Protein AF-0000000070469195 (afdb_homodimer)

Secondary structure (DSSP, 8-state):
-HHHHHHHHHHHHHHHHHHHHHHHHHHHHHHHHHHHHHHHHHHHHHHHHHHHHHHT-S-EEEEEEEETTEEEEEEE---SEEEEEEETTEEEEEEHHHHHHHHHHHHHHHHHHHHHHHHHHHHHHHHHHHHHHHTT--/-HHHHHHHHHHHHHHHHHHHHHHHHHHHHHHHHHHHHHHHHHHHHHHHHHHHHHHT-S-EEEEEEEETTEEEEEEE---SEEEEEEETTEEEEEEHHHHHHHHHHHHHHHHHHHHHHHHHHHHHHHHHHHHHHHTT--

Radius of gyration: 30.39 Å; Cα contacts (8 Å, |Δi|>4): 282; chains: 2; bounding box: 60×78×48 Å

Nearest PDB structures (foldseek):
  2zdi-assembly1_C-2  TM=8.263E-01  e=1.474E-07  Pyrococcus horikoshii
  1fxk-assembly1_C-2  TM=8.964E-01  e=1.998E-06  Methanothermobacter thermautotrophicus
  6nr8-assembly1_5  TM=6.450E-01  e=4.369E-06  Homo sapiens
  6nrb-assembly1_3  TM=7.247E-01  e=1.295E-04  Homo sapiens
  6nrb-assembly1_5  TM=6.557E-01  e=1.507E-05  Homo sapiens

pLDDT: mean 89.24, std 13.4, range [51.91, 98.69]

Solvent-accessible surface area (backbone atoms only — not comparable to full-atom values): 14472 Å² total; per-residue (Å²): 112,63,68,59,49,54,55,52,55,64,47,42,59,54,50,44,50,48,50,48,48,51,50,50,53,50,40,51,51,38,50,51,52,28,50,55,44,48,52,54,41,50,52,48,51,53,32,51,52,50,50,54,55,39,63,75,31,66,56,48,76,44,78,36,79,68,48,97,53,27,28,33,58,23,39,28,69,56,47,56,49,35,32,36,60,75,56,99,86,41,69,46,82,34,44,50,71,57,47,49,51,52,52,51,52,51,42,53,54,44,48,53,51,33,52,50,32,52,51,51,37,50,52,47,53,51,51,51,50,51,54,34,48,75,66,60,69,93,112,61,68,61,50,52,55,51,55,65,46,42,59,54,49,45,48,48,50,49,48,50,51,49,52,50,40,52,50,37,50,51,52,28,50,54,44,48,53,54,38,52,54,49,52,53,32,50,53,49,51,54,54,39,62,75,31,67,56,49,76,46,78,35,81,66,48,98,54,26,28,34,58,24,38,26,68,56,46,56,50,35,32,36,59,74,56,99,87,39,70,46,81,36,45,51,70,57,46,49,52,54,52,49,52,51,43,53,54,44,49,54,53,34,51,51,32,51,51,51,37,52,53,49,53,49,50,52,51,49,54,35,50,75,66,60,70,93

Structure (mmCIF, N/CA/C/O backbone):
data_AF-0000000070469195-model_v1
#
loop_
_entity.id
_entity.type
_entity.pdbx_description
1 polymer 'Uncharacterized protein'
#
loop_
_atom_site.group_PDB
_atom_site.id
_atom_site.type_symbol
_atom_site.label_atom_id
_atom_site.label_alt_id
_atom_site.label_comp_id
_atom_site.label_asym_id
_atom_site.label_entity_id
_atom_site.label_seq_id
_atom_site.pdbx_PDB_ins_code
_atom_site.Cartn_x
_atom_site.Cartn_y
_atom_site.Cartn_z
_atom_site.occupancy
_atom_site.B_iso_or_equiv
_atom_site.auth_seq_id
_atom_site.auth_comp_id
_atom_site.auth_asym_id
_atom_site.auth_atom_id
_atom_site.pdbx_PDB_model_num
ATOM 1 N N . MET A 1 1 ? 29.797 51.219 23.812 1 54.22 1 MET A N 1
ATOM 2 C CA . MET A 1 1 ? 30.203 49.906 24.297 1 54.22 1 MET A CA 1
ATOM 3 C C . MET A 1 1 ? 29.047 49.188 24.984 1 54.22 1 MET A C 1
ATOM 5 O O . MET A 1 1 ? 28.844 48 24.812 1 54.22 1 MET A O 1
ATOM 9 N N . LEU A 1 2 ? 28.297 49.938 25.625 1 59.75 2 LEU A N 1
ATO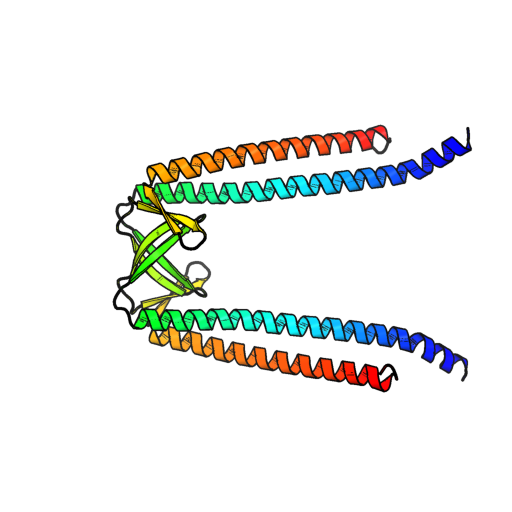M 10 C CA . LEU A 1 2 ? 27.156 49.406 26.359 1 59.75 2 LEU A CA 1
ATOM 11 C C . LEU A 1 2 ? 26.031 49 25.406 1 59.75 2 LEU A C 1
ATOM 13 O O . LEU A 1 2 ? 25.375 47.969 25.609 1 59.75 2 LEU A O 1
ATOM 17 N N . GLN A 1 3 ? 25.703 49.906 24.438 1 57.53 3 GLN A N 1
ATOM 18 C CA . GLN A 1 3 ? 24.641 49.531 23.516 1 57.53 3 GLN A CA 1
ATOM 19 C C . GLN A 1 3 ? 25 48.281 22.719 1 57.53 3 GLN A C 1
ATOM 21 O O . GLN A 1 3 ? 24.125 47.469 22.422 1 57.53 3 GLN A O 1
ATOM 26 N N . GLN A 1 4 ? 26.266 48.125 22.406 1 57.75 4 GLN A N 1
ATOM 27 C CA . GLN A 1 4 ? 26.688 46.906 21.719 1 57.75 4 GLN A CA 1
ATOM 28 C C . GLN A 1 4 ? 26.516 45.688 22.625 1 57.75 4 GLN A C 1
ATOM 30 O O . GLN A 1 4 ? 26.125 44.625 22.172 1 57.75 4 GLN A O 1
ATOM 35 N N . GLN A 1 5 ? 26.781 45.875 23.875 1 59 5 GLN A N 1
ATOM 36 C CA . GLN A 1 5 ? 26.609 44.781 24.828 1 59 5 GLN A CA 1
ATOM 37 C C . GLN A 1 5 ? 25.141 44.406 24.984 1 59 5 GLN A C 1
ATOM 39 O O . GLN A 1 5 ? 24.797 43.25 25.141 1 59 5 GLN A O 1
ATOM 44 N N . GLN A 1 6 ? 24.344 45.406 25.109 1 54.47 6 GLN A N 1
ATOM 45 C CA . GLN A 1 6 ? 22.922 45.094 25.297 1 54.47 6 GLN A CA 1
ATOM 46 C C . GLN A 1 6 ? 22.328 44.438 24.062 1 54.47 6 GLN A C 1
ATOM 48 O O . GLN A 1 6 ? 21.5 43.531 24.172 1 54.47 6 GLN A O 1
ATOM 53 N N . SER A 1 7 ? 22.625 44.906 22.859 1 56.44 7 SER A N 1
ATOM 54 C CA . SER A 1 7 ? 22.125 44.281 21.641 1 56.44 7 SER A CA 1
ATOM 55 C C . SER A 1 7 ? 22.656 42.844 21.5 1 56.44 7 SER A C 1
ATOM 57 O O . SER A 1 7 ? 21.953 41.969 21.031 1 56.44 7 SER A O 1
ATOM 59 N N . GLN A 1 8 ? 23.844 42.594 21.922 1 56.88 8 GLN A N 1
ATOM 60 C CA . GLN A 1 8 ? 24.438 41.25 21.906 1 56.88 8 GLN A CA 1
ATOM 61 C C . GLN A 1 8 ? 23.688 40.312 22.844 1 56.88 8 GLN A C 1
ATOM 63 O O . GLN A 1 8 ? 23.516 39.125 22.547 1 56.88 8 GLN A O 1
ATOM 68 N N . LEU A 1 9 ? 23.266 40.781 23.938 1 55.16 9 LEU A N 1
ATOM 69 C CA . LEU A 1 9 ? 22.578 39.938 24.922 1 55.16 9 LEU A CA 1
ATOM 70 C C . LEU A 1 9 ? 21.219 39.531 24.422 1 55.16 9 LEU A C 1
ATOM 72 O O . LEU A 1 9 ? 20.797 38.375 24.641 1 55.16 9 LEU A O 1
ATOM 76 N N . GLN A 1 10 ? 20.391 40.375 24.031 1 56.03 10 GLN A N 1
ATOM 77 C CA . GLN A 1 10 ? 19.031 40.031 23.609 1 56.03 10 GLN A CA 1
ATOM 78 C C . GLN A 1 10 ? 19.047 39.188 22.344 1 56.03 10 GLN A C 1
ATOM 80 O O . GLN A 1 10 ? 18.156 38.344 22.141 1 56.03 10 GLN A O 1
ATOM 85 N N . THR A 1 11 ? 19.953 39.344 21.516 1 60 11 THR A N 1
ATOM 86 C CA . THR A 1 11 ? 20.016 38.688 20.234 1 60 11 THR A CA 1
ATOM 87 C C . THR A 1 11 ? 20.547 37.25 20.391 1 60 11 THR A C 1
ATOM 89 O O . THR A 1 11 ? 20.188 36.375 19.609 1 60 11 THR A O 1
ATOM 92 N N . LYS A 1 12 ? 21.188 37.125 21.5 1 67.19 12 LYS A N 1
ATOM 93 C CA . LYS A 1 12 ? 21.859 35.844 21.703 1 67.19 12 LYS A CA 1
ATOM 94 C C . LYS A 1 12 ? 20.844 34.719 22 1 67.19 12 LYS A C 1
ATOM 96 O O . LYS A 1 12 ? 20.891 33.656 21.375 1 67.19 12 LYS A O 1
ATOM 101 N N . PRO A 1 13 ? 19.953 35.094 22.938 1 60.66 13 PRO A N 1
ATOM 102 C CA . PRO A 1 13 ? 19 34 23.203 1 60.66 13 PRO A CA 1
ATOM 103 C C . PRO A 1 13 ? 18.125 33.688 21.984 1 60.66 13 PRO A C 1
ATOM 105 O O . PRO A 1 13 ? 17.875 32.5 21.703 1 60.66 13 PRO A O 1
ATOM 108 N N . PHE A 1 14 ? 17.766 34.656 21.312 1 64.19 14 PHE A N 1
ATOM 109 C CA . PHE A 1 14 ? 16.922 34.438 20.141 1 64.19 14 PHE A CA 1
ATOM 110 C C . PHE A 1 14 ? 17.703 33.719 19.047 1 64.19 14 PHE A C 1
ATOM 112 O O . PHE A 1 14 ? 17.188 32.781 18.422 1 64.19 14 PHE A O 1
ATOM 119 N N . TYR A 1 15 ? 18.906 34.156 18.844 1 65.38 15 TYR A N 1
ATOM 120 C CA . TYR A 1 15 ? 19.766 33.5 17.859 1 65.38 15 TYR A CA 1
ATOM 121 C C . TYR A 1 15 ? 20.047 32.062 18.25 1 65.38 15 TYR A C 1
ATOM 123 O O . TYR A 1 15 ? 20.047 31.172 17.391 1 65.38 15 TYR A O 1
ATOM 131 N N . HIS A 1 16 ? 20.078 31.953 19.469 1 70.81 16 HIS A N 1
ATOM 132 C CA . HIS A 1 16 ? 20.328 30.609 19.969 1 70.81 16 HIS A CA 1
ATOM 133 C C . HIS A 1 16 ? 19.109 29.719 19.75 1 70.81 16 HIS A C 1
ATOM 135 O O . HIS A 1 16 ? 19.234 28.562 19.344 1 70.81 16 HIS A O 1
ATOM 141 N N . GLN A 1 17 ? 18.094 30.391 20.062 1 71.62 17 GLN A N 1
ATOM 142 C CA . GLN A 1 17 ? 16.859 29.625 19.859 1 71.62 17 GLN A CA 1
ATOM 143 C C . GLN A 1 17 ? 16.672 29.297 18.375 1 71.62 17 GLN A C 1
ATOM 145 O O . GLN A 1 17 ? 16.25 28.188 18.031 1 71.62 17 GLN A O 1
ATOM 150 N N . LEU A 1 18 ? 17.031 30.203 17.609 1 70.56 18 LEU A N 1
ATOM 151 C CA . LEU A 1 18 ? 16.891 30 16.172 1 70.56 18 LEU A CA 1
ATOM 152 C C . LEU A 1 18 ? 17.844 28.922 15.672 1 70.56 18 LEU A C 1
ATOM 154 O O . LEU A 1 18 ? 17.469 28.078 14.859 1 70.56 18 LEU A O 1
ATOM 158 N N . ILE A 1 19 ? 19.047 29 16.172 1 73.75 19 ILE A N 1
ATOM 159 C CA . ILE A 1 19 ? 20.062 28.031 15.766 1 73.75 19 ILE A CA 1
ATOM 160 C C . ILE A 1 19 ? 19.672 26.641 16.234 1 73.75 19 ILE A C 1
ATOM 162 O O . ILE A 1 19 ? 19.75 25.672 15.477 1 73.75 19 ILE A O 1
ATOM 166 N N . SER A 1 20 ? 19.078 26.734 17.438 1 76.12 20 SER A N 1
ATOM 167 C CA . SER A 1 20 ? 18.641 25.453 18 1 76.12 20 SER A CA 1
ATOM 168 C C . SER A 1 20 ? 17.484 24.859 17.219 1 76.12 20 SER A C 1
ATOM 170 O O . SER A 1 20 ? 17.484 23.688 16.875 1 76.12 20 SER A O 1
ATOM 1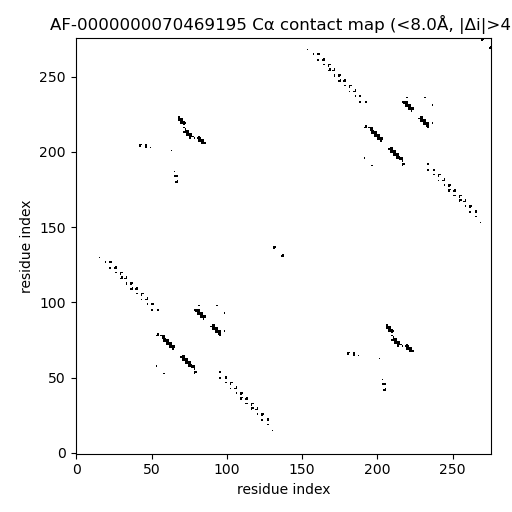72 N N . ASP A 1 21 ? 16.703 25.797 16.812 1 84.44 21 ASP A N 1
ATOM 173 C CA . ASP A 1 21 ? 15.539 25.359 16.062 1 84.44 21 ASP A CA 1
ATOM 174 C C . ASP A 1 21 ? 15.93 24.828 14.688 1 84.44 21 ASP A C 1
ATOM 176 O O . ASP A 1 21 ? 15.406 23.828 14.227 1 84.44 21 ASP A O 1
ATOM 180 N N . THR A 1 22 ? 16.906 25.531 14.133 1 85.69 22 THR A N 1
ATOM 181 C CA . THR A 1 22 ? 17.359 25.141 12.797 1 85.69 22 THR A CA 1
ATOM 182 C C . THR A 1 22 ? 18.078 23.797 12.836 1 85.69 22 THR A C 1
ATOM 184 O O . THR A 1 22 ? 17.812 22.922 12.016 1 85.69 22 THR A O 1
ATOM 187 N N . PHE A 1 23 ? 18.891 23.609 13.867 1 87.62 23 PHE A N 1
ATOM 188 C CA . PHE A 1 23 ? 19.656 22.375 13.977 1 87.62 23 PHE A CA 1
ATOM 189 C C . PHE A 1 23 ? 18.734 21.203 14.328 1 87.62 23 PHE A C 1
ATOM 191 O O . PHE A 1 23 ? 18.906 20.094 13.828 1 87.62 23 PHE A O 1
ATOM 198 N N . GLU A 1 24 ? 17.828 21.594 15.094 1 90.44 24 GLU A N 1
ATOM 199 C CA . GLU A 1 24 ? 16.891 20.547 15.484 1 90.44 24 GLU A CA 1
ATOM 200 C C . GLU A 1 24 ? 16.047 20.094 14.289 1 90.44 24 GLU A C 1
ATOM 202 O O . GLU A 1 24 ? 15.805 18.891 14.125 1 90.44 24 GLU A O 1
ATOM 207 N N . LYS A 1 25 ? 15.617 21.062 13.523 1 94.56 25 LYS A N 1
ATOM 208 C CA . LYS A 1 25 ? 14.859 20.734 12.32 1 94.56 25 LYS A CA 1
ATOM 209 C C . LYS A 1 25 ? 15.703 19.922 11.336 1 94.56 25 LYS A C 1
ATOM 211 O O . LYS A 1 25 ? 15.227 18.938 10.758 1 94.56 25 LYS A O 1
ATOM 216 N N . ARG A 1 26 ? 16.969 20.297 11.234 1 94.88 26 ARG A N 1
ATOM 217 C CA . ARG A 1 26 ? 17.859 19.578 10.32 1 94.88 26 ARG A CA 1
ATOM 218 C C . ARG A 1 26 ? 18.141 18.172 10.82 1 94.88 26 ARG A C 1
ATOM 220 O O . ARG A 1 26 ? 18.188 17.219 10.023 1 94.88 26 ARG A O 1
ATOM 227 N N . LEU A 1 27 ? 18.328 18.031 12.078 1 95.88 27 LEU A N 1
ATOM 228 C CA . LEU A 1 27 ? 18.562 16.719 12.664 1 95.88 27 LEU A CA 1
ATOM 229 C C . LEU A 1 27 ? 17.375 15.797 12.445 1 95.88 27 LEU A C 1
ATOM 231 O O . LEU A 1 27 ? 17.531 14.633 12.062 1 95.88 27 LEU A O 1
ATOM 235 N N . LYS A 1 28 ? 16.203 16.375 12.648 1 97 28 LYS A N 1
ATOM 236 C CA . LYS A 1 28 ? 14.984 15.609 12.445 1 97 28 LYS A CA 1
ATOM 237 C C . LYS A 1 28 ? 14.875 15.117 11.008 1 97 28 LYS A C 1
ATOM 239 O O . LYS A 1 28 ? 14.539 13.953 10.766 1 97 28 LYS A O 1
ATOM 244 N N . GLN A 1 29 ? 15.242 15.938 10.086 1 97.56 29 GLN A N 1
ATOM 245 C CA . GLN A 1 29 ? 15.172 15.594 8.672 1 97.56 29 GLN A CA 1
ATOM 246 C C . GLN A 1 29 ? 16.156 14.477 8.328 1 97.56 29 GLN A C 1
ATOM 248 O O . GLN A 1 29 ? 15.805 13.547 7.598 1 97.56 29 GLN A O 1
ATOM 253 N N . VAL A 1 30 ? 17.281 14.602 8.859 1 97.75 30 VAL A N 1
ATOM 254 C CA . VAL A 1 30 ? 18.312 13.617 8.578 1 97.75 30 VAL A CA 1
ATOM 255 C C . VAL A 1 30 ? 17.906 12.258 9.148 1 97.75 30 VAL A C 1
ATOM 257 O O . VAL A 1 30 ? 18.109 11.227 8.516 1 97.75 30 VAL A O 1
ATOM 260 N N . ILE A 1 31 ? 17.328 12.297 10.281 1 97.81 31 ILE A N 1
ATOM 261 C CA . ILE A 1 31 ? 16.891 11.062 10.93 1 97.81 31 ILE A CA 1
ATOM 262 C C . ILE A 1 31 ? 15.742 10.438 10.125 1 97.81 31 ILE A C 1
ATOM 264 O O . ILE A 1 31 ? 15.719 9.227 9.914 1 97.81 31 ILE A O 1
ATOM 268 N N . GLU A 1 32 ? 14.852 11.273 9.672 1 98.19 32 GLU A N 1
ATOM 269 C CA . GLU A 1 32 ? 13.75 10.789 8.844 1 98.19 32 GLU A CA 1
ATOM 270 C C . GLU A 1 32 ? 14.266 10.172 7.547 1 98.19 32 GLU A C 1
ATOM 272 O O . GLU A 1 32 ? 13.766 9.133 7.105 1 98.19 32 GLU A O 1
ATOM 277 N N . ASP A 1 33 ? 15.258 10.797 6.996 1 98.12 33 ASP A N 1
ATOM 278 C CA . ASP A 1 33 ? 15.859 10.266 5.781 1 98.12 33 ASP A CA 1
ATOM 279 C C . ASP A 1 33 ? 16.484 8.898 6.035 1 98.12 33 ASP A C 1
ATOM 281 O O . ASP A 1 33 ? 16.297 7.969 5.246 1 98.12 33 ASP A O 1
ATOM 285 N N . ARG A 1 34 ? 17.203 8.844 7.094 1 98.31 34 ARG A N 1
ATOM 286 C CA . ARG A 1 34 ? 17.859 7.59 7.473 1 98.31 34 ARG A CA 1
ATOM 287 C C . ARG A 1 34 ? 16.828 6.48 7.684 1 98.31 34 ARG A C 1
ATOM 289 O O . ARG A 1 34 ? 17.016 5.359 7.207 1 98.31 34 ARG A O 1
ATOM 296 N N . ASP A 1 35 ? 15.797 6.805 8.391 1 98.19 35 ASP A N 1
ATOM 297 C CA . ASP A 1 35 ? 14.766 5.82 8.688 1 98.19 35 ASP A CA 1
ATOM 298 C C . ASP A 1 35 ? 14.078 5.344 7.406 1 98.19 35 ASP A C 1
ATOM 300 O O . ASP A 1 35 ? 13.766 4.16 7.27 1 98.19 35 ASP A O 1
ATOM 304 N N . ALA A 1 36 ? 13.844 6.246 6.484 1 98.5 36 ALA A N 1
ATOM 305 C CA . ALA A 1 36 ? 13.258 5.875 5.203 1 98.5 36 ALA A CA 1
ATOM 306 C C . ALA A 1 36 ? 14.156 4.906 4.441 1 98.5 36 ALA A C 1
ATOM 308 O O . ALA A 1 36 ? 13.672 3.939 3.846 1 98.5 36 ALA A O 1
ATOM 309 N N . LEU A 1 37 ? 15.383 5.156 4.473 1 98.56 37 LEU A N 1
ATOM 310 C CA . LEU A 1 37 ? 16.359 4.266 3.844 1 98.56 37 LEU A CA 1
ATOM 311 C C . LEU A 1 37 ? 16.375 2.91 4.543 1 98.56 37 LEU A C 1
ATOM 313 O O . LEU A 1 37 ? 16.469 1.871 3.885 1 98.56 37 LEU A O 1
ATOM 317 N N . SER A 1 38 ? 16.328 2.975 5.785 1 98.5 38 SER A N 1
ATOM 318 C CA . SER A 1 38 ? 16.328 1.749 6.578 1 98.5 38 SER A CA 1
ATOM 319 C C . SER A 1 38 ? 15.117 0.883 6.27 1 98.5 38 SER A C 1
ATOM 321 O O . SER A 1 38 ? 15.219 -0.345 6.234 1 98.5 38 SER A O 1
ATOM 323 N N . GLU A 1 39 ? 14.047 1.523 6.102 1 98.38 39 GLU A N 1
ATOM 324 C CA . GLU A 1 39 ? 12.836 0.788 5.742 1 98.38 39 GLU A CA 1
ATOM 325 C C . GLU A 1 39 ? 13 0.069 4.41 1 98.38 39 GLU A C 1
ATOM 327 O O . GLU A 1 39 ? 12.594 -1.086 4.266 1 98.38 39 GLU A O 1
ATOM 332 N N . LYS A 1 40 ? 13.586 0.767 3.457 1 98.19 40 LYS A N 1
ATOM 333 C CA . LYS A 1 40 ? 13.859 0.151 2.162 1 98.19 40 LYS A CA 1
ATOM 334 C C . LYS A 1 40 ? 14.812 -1.033 2.303 1 98.19 40 LYS A C 1
ATOM 336 O O . LYS A 1 40 ? 14.617 -2.07 1.665 1 98.19 40 LYS A O 1
ATOM 341 N N . TYR A 1 41 ? 15.727 -0.917 3.117 1 98.5 41 TYR A N 1
ATOM 342 C CA . TYR A 1 41 ? 16.703 -1.975 3.369 1 98.5 41 TYR A CA 1
ATOM 343 C C . TYR A 1 41 ? 16.031 -3.211 3.947 1 98.5 41 TYR A C 1
ATOM 345 O O . TYR A 1 41 ? 16.312 -4.336 3.529 1 98.5 41 TYR A O 1
ATOM 353 N N . ILE A 1 42 ? 15.164 -2.973 4.855 1 98.44 42 ILE A N 1
ATOM 354 C CA . ILE A 1 42 ? 14.461 -4.066 5.512 1 98.44 42 ILE A CA 1
ATOM 355 C C . ILE A 1 42 ? 13.625 -4.836 4.484 1 98.44 42 ILE A C 1
ATOM 357 O O . ILE A 1 42 ? 13.602 -6.07 4.5 1 98.44 42 ILE A O 1
ATOM 361 N N . LYS A 1 43 ? 13.031 -4.137 3.586 1 98.25 43 LYS A N 1
ATOM 362 C CA . LYS A 1 43 ? 12.227 -4.781 2.551 1 98.25 43 LYS A CA 1
ATOM 363 C C . LYS A 1 43 ? 13.102 -5.641 1.635 1 98.25 43 LYS A C 1
ATOM 365 O O . LYS A 1 43 ? 12.695 -6.734 1.234 1 98.25 43 LYS A O 1
ATOM 370 N N . LEU A 1 44 ? 14.195 -5.152 1.355 1 98.19 44 LEU A N 1
ATOM 371 C CA . LEU A 1 44 ? 15.125 -5.914 0.521 1 98.19 44 LEU A CA 1
ATOM 372 C C . LEU A 1 44 ? 15.641 -7.141 1.263 1 98.19 44 LEU A C 1
ATOM 374 O O . LEU A 1 44 ? 15.852 -8.195 0.659 1 98.19 44 LEU A O 1
ATOM 378 N N . GLN A 1 45 ? 15.891 -6.961 2.439 1 98.12 45 GLN A N 1
ATOM 379 C CA . GLN A 1 45 ? 16.328 -8.086 3.258 1 98.12 45 GLN A CA 1
ATOM 380 C C . GLN A 1 45 ? 15.273 -9.195 3.279 1 98.12 45 GLN A C 1
ATOM 382 O O . GLN A 1 45 ? 15.602 -10.375 3.143 1 98.12 45 GLN A O 1
ATOM 387 N N . GLU A 1 46 ? 14.039 -8.773 3.508 1 97.81 46 GLU A N 1
ATOM 388 C CA . GLU A 1 46 ? 12.93 -9.727 3.449 1 97.81 46 GLU A CA 1
ATOM 389 C C . GLU A 1 46 ? 12.883 -10.438 2.1 1 97.81 46 GLU A C 1
ATOM 391 O O . GLU A 1 46 ? 12.68 -11.656 2.039 1 97.81 46 GLU A O 1
ATOM 396 N N . LEU A 1 47 ? 13.039 -9.703 1.063 1 97.81 47 LEU A N 1
ATOM 397 C CA . LEU A 1 47 ? 13.039 -10.273 -0.279 1 97.81 47 LEU A CA 1
ATOM 398 C C . LEU A 1 47 ? 14.18 -11.281 -0.441 1 97.81 47 LEU A C 1
ATOM 400 O O . LEU A 1 47 ? 13.992 -12.344 -1.036 1 97.81 47 LEU A O 1
ATOM 404 N N . SER A 1 48 ? 15.312 -10.906 0.018 1 97.38 48 SER A N 1
ATOM 405 C CA . SER A 1 48 ? 16.453 -11.797 -0.063 1 97.38 48 SER A CA 1
ATOM 406 C C . SER A 1 48 ? 16.156 -13.148 0.582 1 97.38 48 SER A C 1
ATOM 408 O O . SER A 1 48 ? 16.516 -14.195 0.035 1 97.38 48 SER A O 1
ATOM 410 N N . LEU A 1 49 ? 15.547 -13.094 1.684 1 96.69 49 LEU A N 1
ATOM 411 C CA . LEU A 1 49 ? 15.164 -14.328 2.371 1 96.69 49 LEU A CA 1
ATOM 412 C C . LEU A 1 49 ? 14.148 -15.109 1.551 1 96.69 49 LEU A C 1
ATOM 414 O O . LEU A 1 49 ? 14.227 -16.344 1.469 1 96.69 49 LEU A O 1
ATOM 418 N N . GLN A 1 50 ? 13.164 -14.414 0.963 1 95.5 50 GLN A N 1
ATOM 419 C CA . GLN A 1 50 ? 12.156 -15.055 0.13 1 95.5 50 GLN A CA 1
ATOM 420 C C . GLN A 1 50 ? 12.789 -15.727 -1.084 1 95.5 50 GLN A C 1
ATOM 422 O O . GLN A 1 50 ? 12.43 -16.859 -1.44 1 95.5 50 GLN A O 1
ATOM 427 N N . LEU A 1 51 ? 13.719 -15.094 -1.681 1 96.38 51 LEU A N 1
ATOM 428 C CA . LEU A 1 51 ? 14.406 -15.641 -2.85 1 96.38 51 LEU A CA 1
ATOM 429 C C . LEU A 1 51 ? 15.164 -16.906 -2.488 1 96.38 51 LEU A C 1
ATOM 431 O O . LEU A 1 51 ? 15.156 -17.875 -3.25 1 96.38 51 LEU A O 1
ATOM 435 N N . LYS A 1 52 ? 15.758 -16.891 -1.383 1 95.38 52 LYS A N 1
ATOM 436 C CA . LYS A 1 52 ? 16.469 -18.078 -0.911 1 95.38 52 LYS A CA 1
ATOM 437 C C . LYS A 1 52 ? 15.5 -19.25 -0.712 1 95.38 52 LYS A C 1
ATOM 439 O O . LYS A 1 52 ? 15.797 -20.375 -1.086 1 95.38 52 LYS A O 1
ATOM 444 N N . SER A 1 53 ? 14.367 -18.938 -0.122 1 95.25 53 SER A N 1
ATOM 445 C CA . SER A 1 53 ? 13.344 -19.953 0.097 1 95.25 53 SER A CA 1
ATOM 446 C C . SER A 1 53 ? 12.836 -20.516 -1.225 1 95.25 53 SER A C 1
ATOM 448 O O . SER A 1 53 ? 12.633 -21.734 -1.352 1 95.25 53 SER A O 1
ATOM 450 N N . ILE A 1 54 ? 12.68 -19.672 -2.178 1 94.5 54 ILE A N 1
ATOM 451 C CA . ILE A 1 54 ? 12.164 -20.062 -3.484 1 94.5 54 ILE A CA 1
ATOM 452 C C . ILE A 1 54 ? 13.195 -20.922 -4.211 1 94.5 54 ILE A C 1
ATOM 454 O O . ILE A 1 54 ? 12.844 -21.922 -4.855 1 94.5 54 ILE A O 1
ATOM 458 N N . GLU A 1 55 ? 14.414 -20.531 -4.094 1 92.38 55 GLU A N 1
ATOM 459 C CA . GLU A 1 55 ? 15.5 -21.266 -4.746 1 92.38 55 GLU A CA 1
ATOM 460 C C . GLU A 1 55 ? 15.547 -22.719 -4.289 1 92.38 55 GLU A C 1
ATOM 462 O O . GLU A 1 55 ? 15.898 -23.609 -5.066 1 92.38 55 GLU A O 1
ATOM 467 N N . ASN A 1 56 ? 15.148 -22.922 -3.102 1 92.38 56 ASN A N 1
ATOM 468 C CA . ASN A 1 56 ? 15.242 -24.25 -2.508 1 92.38 56 ASN A CA 1
ATOM 469 C C . ASN A 1 56 ? 14.016 -25.109 -2.838 1 92.38 56 ASN A C 1
ATOM 471 O O . ASN A 1 56 ? 13.953 -26.281 -2.479 1 92.38 56 ASN A O 1
ATOM 475 N N . LYS A 1 57 ? 13.07 -24.469 -3.467 1 93.12 57 LYS A N 1
ATOM 476 C CA . LYS A 1 57 ? 11.844 -25.188 -3.822 1 93.12 57 LYS A CA 1
ATOM 477 C C . LYS A 1 57 ? 11.734 -25.359 -5.332 1 93.12 57 LYS A C 1
ATOM 479 O O . LYS A 1 57 ? 12.102 -24.469 -6.102 1 93.12 57 LYS A O 1
ATOM 484 N N . LYS A 1 58 ? 11.328 -26.547 -5.73 1 91.31 58 LYS A N 1
ATOM 485 C CA . LYS A 1 58 ? 11.055 -26.766 -7.148 1 91.31 58 LYS A CA 1
ATOM 486 C C . LYS A 1 58 ? 9.719 -26.141 -7.551 1 91.31 58 LYS A C 1
ATOM 488 O O . LYS A 1 58 ? 9.57 -25.641 -8.672 1 91.31 58 LYS A O 1
ATOM 493 N N . GLU A 1 59 ? 8.805 -26.172 -6.617 1 94.25 59 GLU A N 1
ATOM 494 C CA . GLU A 1 59 ? 7.465 -25.625 -6.781 1 94.25 59 GLU A CA 1
ATOM 495 C C . GLU A 1 59 ? 6.859 -25.234 -5.434 1 94.25 59 GLU A C 1
ATOM 497 O O . GLU A 1 59 ? 7.348 -25.656 -4.387 1 94.25 59 GLU A O 1
ATOM 502 N N . PHE A 1 60 ? 5.922 -24.312 -5.516 1 94.94 60 PHE A N 1
ATOM 503 C CA . PHE A 1 60 ? 5.207 -24 -4.281 1 94.94 60 PHE A CA 1
ATOM 504 C C . PHE A 1 60 ? 3.84 -23.406 -4.586 1 94.94 60 PHE A C 1
ATOM 506 O O . PHE A 1 60 ? 3.631 -22.828 -5.656 1 94.94 60 PHE A O 1
ATOM 513 N N . HIS A 1 61 ? 2.939 -23.625 -3.65 1 94.75 61 HIS A N 1
ATOM 514 C CA . HIS A 1 61 ? 1.626 -23 -3.705 1 94.75 61 HIS A CA 1
ATOM 515 C C . HIS A 1 61 ? 1.617 -21.672 -2.949 1 94.75 61 HIS A C 1
ATOM 517 O O . HIS A 1 61 ? 2.334 -21.516 -1.958 1 94.75 61 HIS A O 1
ATOM 523 N N . THR A 1 62 ? 0.84 -20.766 -3.471 1 94.25 62 THR A N 1
ATOM 524 C CA . THR A 1 62 ? 0.742 -19.469 -2.814 1 94.25 62 THR A CA 1
ATOM 525 C C . THR A 1 62 ? -0.624 -18.844 -3.066 1 94.25 62 THR A C 1
ATOM 527 O O . THR A 1 62 ? -1.304 -19.188 -4.035 1 94.25 62 THR A O 1
ATOM 530 N N . LEU A 1 63 ? -0.992 -17.938 -2.158 1 92.94 63 LEU A N 1
ATOM 531 C CA . LEU A 1 63 ? -2.215 -17.156 -2.361 1 92.94 63 LEU A CA 1
ATOM 532 C C . LEU A 1 63 ? -1.942 -15.922 -3.207 1 92.94 63 LEU A C 1
ATOM 534 O O . LEU A 1 63 ? -1.008 -15.172 -2.926 1 92.94 63 LEU A O 1
ATOM 538 N N . VAL A 1 64 ? -2.693 -15.852 -4.25 1 94.62 64 VAL A N 1
ATOM 539 C CA . VAL A 1 64 ? -2.607 -14.727 -5.18 1 94.62 64 VAL A CA 1
ATOM 540 C C . VAL A 1 64 ? -3.693 -13.703 -4.855 1 94.62 64 VAL A C 1
ATOM 542 O O . VAL A 1 64 ? -4.883 -14.023 -4.871 1 94.62 64 VAL A O 1
ATOM 545 N N . ASP A 1 65 ? -3.225 -12.484 -4.625 1 94 65 ASP A N 1
ATOM 546 C CA . ASP A 1 65 ? -4.148 -11.414 -4.258 1 94 65 ASP A CA 1
ATOM 547 C C . ASP A 1 65 ? -4.957 -10.953 -5.465 1 94 65 ASP A C 1
ATOM 549 O O . ASP A 1 65 ? -4.391 -10.562 -6.492 1 94 65 ASP A O 1
ATOM 553 N N . VAL A 1 66 ? -6.262 -11.016 -5.305 1 93.44 66 VAL A N 1
ATOM 554 C CA . VAL A 1 66 ? -7.109 -10.57 -6.402 1 93.44 66 VAL A CA 1
ATOM 555 C C . VAL A 1 66 ? -7.723 -9.211 -6.059 1 93.44 66 VAL A C 1
ATOM 557 O O . VAL A 1 66 ? -8.258 -8.523 -6.93 1 93.44 66 VAL A O 1
ATOM 560 N N . GLY A 1 67 ? -7.609 -8.867 -4.805 1 93.38 67 GLY A N 1
ATOM 561 C CA . GLY A 1 67 ? -8.086 -7.566 -4.359 1 93.38 67 GLY A CA 1
ATOM 562 C C . GLY A 1 67 ? -9.039 -7.648 -3.182 1 93.38 67 GLY A C 1
ATOM 563 O O . GLY A 1 67 ? -9.742 -8.648 -3.018 1 93.38 67 GLY A O 1
ATOM 564 N N . THR A 1 68 ? -8.969 -6.547 -2.303 1 94.25 68 THR A N 1
ATOM 565 C CA . THR A 1 68 ? -9.914 -6.344 -1.208 1 94.25 68 THR A CA 1
ATOM 566 C C . THR A 1 68 ? -10 -7.59 -0.334 1 94.25 68 THR A C 1
ATOM 568 O O . THR A 1 68 ? -11.094 -8.078 -0.043 1 94.25 68 THR A O 1
ATOM 571 N N . ASN A 1 69 ? -8.867 -8.258 -0.051 1 93.75 69 ASN A N 1
ATOM 572 C CA . ASN A 1 69 ? -8.68 -9.359 0.892 1 93.75 69 ASN A CA 1
ATOM 573 C C . ASN A 1 69 ? -9.156 -10.688 0.309 1 93.75 69 ASN A C 1
ATOM 575 O O . ASN A 1 69 ? -9.32 -11.664 1.038 1 93.75 69 ASN A O 1
ATOM 579 N N . PHE A 1 70 ? -9.352 -10.688 -0.988 1 96.25 70 PHE A N 1
ATOM 580 C CA . PHE A 1 70 ? -9.656 -11.945 -1.65 1 96.25 70 PHE A CA 1
ATOM 581 C C . PHE A 1 70 ? -8.414 -12.516 -2.33 1 96.25 70 PHE A C 1
ATOM 583 O O . PHE A 1 70 ? -7.613 -11.773 -2.893 1 96.25 70 PHE A O 1
ATOM 590 N N . TYR A 1 71 ? -8.367 -13.891 -2.34 1 96.5 71 TYR A N 1
ATOM 591 C CA . TYR A 1 71 ? -7.203 -14.594 -2.875 1 96.5 71 TYR A CA 1
ATOM 592 C C . TYR A 1 71 ? -7.629 -15.836 -3.65 1 96.5 71 TYR A C 1
ATOM 594 O O . TYR A 1 71 ? -8.695 -16.406 -3.393 1 96.5 71 TYR A O 1
ATOM 602 N N . VAL A 1 72 ? -6.828 -16.188 -4.645 1 96.19 72 VAL A N 1
ATOM 603 C CA . VAL A 1 72 ? -6.965 -17.484 -5.309 1 96.19 72 VAL A CA 1
ATOM 604 C C . VAL A 1 72 ? -5.68 -18.297 -5.125 1 96.19 72 VAL A C 1
ATOM 606 O O . VAL A 1 72 ? -4.625 -17.734 -4.828 1 96.19 72 VAL A O 1
ATOM 609 N N . GLN A 1 73 ? -5.844 -19.547 -5.258 1 95.31 73 GLN A N 1
ATOM 610 C CA . GLN A 1 73 ? -4.676 -20.406 -5.098 1 95.31 73 GLN A CA 1
ATOM 611 C C . GLN A 1 73 ? -3.832 -20.422 -6.371 1 95.31 73 GLN A C 1
ATOM 613 O O . GLN A 1 73 ? -4.332 -20.781 -7.445 1 95.31 73 GLN A O 1
ATOM 618 N N . GLY A 1 74 ? -2.627 -19.984 -6.215 1 96.19 74 GLY A N 1
ATOM 619 C CA . GLY A 1 74 ? -1.67 -20.078 -7.305 1 96.19 74 GLY A CA 1
ATOM 620 C C . GLY A 1 74 ? -0.638 -21.172 -7.098 1 96.19 74 GLY A C 1
ATOM 621 O O . GLY A 1 74 ? -0.316 -21.531 -5.961 1 96.19 74 GLY A O 1
ATOM 622 N N . HIS A 1 75 ? -0.177 -21.734 -8.227 1 96.69 75 HIS A N 1
ATOM 623 C CA . HIS A 1 75 ? 0.869 -22.75 -8.25 1 96.69 75 HIS A CA 1
ATOM 624 C C . HIS A 1 75 ? 2.072 -22.281 -9.062 1 96.69 75 HIS A C 1
ATOM 626 O O . HIS A 1 75 ? 1.945 -22 -10.258 1 96.69 75 HIS A O 1
ATOM 632 N N . VAL A 1 76 ? 3.174 -22.188 -8.359 1 96.88 76 VAL A N 1
ATOM 633 C CA . VAL A 1 76 ? 4.414 -21.812 -9.039 1 96.88 76 VAL A CA 1
ATOM 634 C C . VAL A 1 76 ? 5.223 -23.078 -9.352 1 96.88 76 VAL A C 1
ATOM 636 O O . VAL A 1 76 ? 5.695 -23.75 -8.438 1 96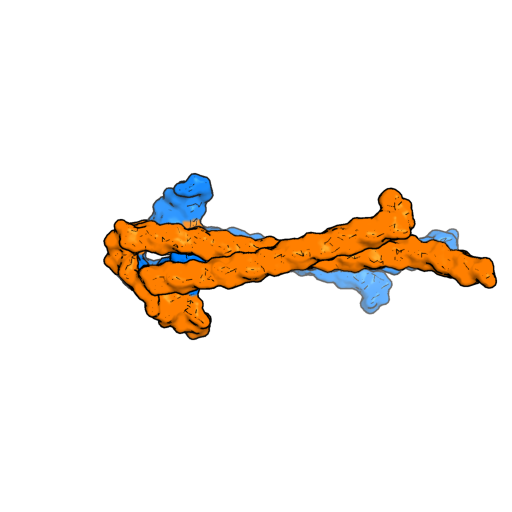.88 76 VAL A O 1
ATOM 639 N N . THR A 1 77 ? 5.375 -23.234 -10.609 1 93.69 77 THR A N 1
ATOM 640 C CA . THR A 1 77 ? 5.996 -24.484 -11 1 93.69 77 THR A CA 1
ATOM 641 C C . THR A 1 77 ? 7.387 -24.25 -11.578 1 93.69 77 THR A C 1
ATOM 643 O O . THR A 1 77 ? 8.141 -25.188 -11.812 1 93.69 77 THR A O 1
ATOM 646 N N . ASP A 1 78 ? 7.758 -23.062 -11.875 1 92.19 78 ASP A N 1
ATOM 647 C CA . ASP A 1 78 ? 9.094 -22.672 -12.312 1 92.19 78 ASP A CA 1
ATOM 648 C C . ASP A 1 78 ? 9.734 -21.703 -11.328 1 92.19 78 ASP A C 1
ATOM 650 O O . ASP A 1 78 ? 9.43 -20.516 -11.344 1 92.19 78 ASP A O 1
ATOM 654 N N . THR A 1 79 ? 10.609 -22.25 -10.5 1 93.31 79 THR A N 1
ATOM 655 C CA . THR A 1 79 ? 11.25 -21.422 -9.484 1 93.31 79 THR A CA 1
ATOM 656 C C . THR A 1 79 ? 12.641 -21 -9.93 1 93.31 79 THR A C 1
ATOM 658 O O . THR A 1 79 ? 13.438 -20.5 -9.125 1 93.31 79 THR A O 1
ATOM 661 N N . ARG A 1 80 ? 12.953 -21.109 -11.211 1 92.88 80 ARG A N 1
ATOM 662 C CA . ARG A 1 80 ? 14.266 -20.734 -11.734 1 92.88 80 ARG A CA 1
ATOM 663 C C . ARG A 1 80 ? 14.25 -19.312 -12.266 1 92.88 80 ARG A C 1
ATOM 665 O O . ARG A 1 80 ? 15.289 -18.656 -12.336 1 92.88 80 ARG A O 1
ATOM 672 N N . THR A 1 81 ? 13.016 -18.906 -12.633 1 95.62 81 THR A N 1
ATOM 673 C CA . THR A 1 81 ? 12.875 -17.609 -13.281 1 95.62 81 THR A CA 1
ATOM 674 C C . THR A 1 81 ? 12.055 -16.672 -12.422 1 95.62 81 THR A C 1
ATOM 676 O O . THR A 1 81 ? 11.039 -17.062 -11.836 1 95.62 81 THR A O 1
ATOM 679 N N . ILE A 1 82 ? 12.539 -15.445 -12.328 1 97.19 82 ILE A N 1
ATOM 680 C CA . ILE A 1 82 ? 11.836 -14.375 -11.617 1 97.19 82 ILE A CA 1
ATOM 681 C C . ILE A 1 82 ? 11.805 -13.117 -12.477 1 97.19 82 ILE A C 1
ATOM 683 O O . ILE A 1 82 ? 12.656 -12.93 -13.344 1 97.19 82 ILE A O 1
ATOM 687 N N . TYR A 1 83 ? 10.773 -12.258 -12.219 1 97.25 83 TYR A N 1
ATOM 688 C CA . TYR A 1 83 ? 10.555 -11.078 -13.047 1 97.25 83 TYR A CA 1
ATOM 689 C C . TYR A 1 83 ? 10.672 -9.805 -12.219 1 97.25 83 TYR A C 1
ATOM 691 O O . TYR A 1 83 ? 10.156 -9.727 -11.102 1 97.25 83 TYR A O 1
ATOM 699 N N . LEU A 1 84 ? 11.352 -8.883 -12.758 1 97.44 84 LEU A N 1
ATOM 700 C CA . LEU A 1 84 ? 11.477 -7.559 -12.148 1 97.44 84 LEU A CA 1
ATOM 701 C C . LEU A 1 84 ? 10.648 -6.527 -12.906 1 97.44 84 LEU A C 1
ATOM 703 O O . LEU A 1 84 ? 10.789 -6.398 -14.125 1 97.44 84 LEU A O 1
ATOM 707 N N . ASP A 1 85 ? 9.727 -5.859 -12.195 1 97.25 85 ASP A N 1
ATOM 708 C CA . ASP A 1 85 ? 8.953 -4.773 -12.789 1 97.25 85 ASP A CA 1
ATOM 709 C C . ASP A 1 85 ? 9.805 -3.521 -12.961 1 97.25 85 ASP A C 1
ATOM 711 O O . ASP A 1 85 ? 10.203 -2.889 -11.977 1 97.25 85 ASP A O 1
ATOM 715 N N . VAL A 1 86 ? 10.016 -3.072 -14.203 1 94.62 86 VAL A N 1
ATOM 716 C CA . VAL A 1 86 ? 10.883 -1.926 -14.445 1 94.62 86 VAL A CA 1
ATOM 717 C C . VAL A 1 86 ? 10.039 -0.69 -14.75 1 94.62 86 VAL A C 1
ATOM 719 O O . VAL A 1 86 ? 10.578 0.391 -15 1 94.62 86 VAL A O 1
ATOM 722 N N . GLY A 1 87 ? 8.844 -0.797 -14.758 1 90.81 87 GLY A N 1
ATOM 723 C CA . GLY A 1 87 ? 7.938 0.315 -14.992 1 90.81 87 GLY A CA 1
ATOM 724 C C . GLY A 1 87 ? 7.332 0.308 -16.391 1 90.81 87 GLY A C 1
ATOM 725 O O . GLY A 1 87 ? 7.867 -0.327 -17.297 1 90.81 87 GLY A O 1
ATOM 726 N N . LEU A 1 88 ? 6.121 0.914 -16.609 1 90.62 88 LEU A N 1
ATOM 727 C CA . LEU A 1 88 ? 5.414 1.118 -17.875 1 90.62 88 LEU A CA 1
ATOM 728 C C . LEU A 1 88 ? 4.895 -0.205 -18.422 1 90.62 88 LEU A C 1
ATOM 730 O O . LEU A 1 88 ? 4.73 -0.354 -19.641 1 90.62 88 LEU A O 1
ATOM 734 N N . GLY A 1 89 ? 4.902 -1.229 -17.531 1 88.25 89 GLY A N 1
ATOM 735 C CA . GLY A 1 89 ? 4.352 -2.521 -17.906 1 88.25 89 GLY A CA 1
ATOM 736 C C . GLY A 1 89 ? 5.391 -3.477 -18.453 1 88.25 89 GLY A C 1
ATOM 737 O O . GLY A 1 89 ? 5.047 -4.512 -19.031 1 88.25 89 GLY A O 1
ATOM 738 N N . PHE A 1 90 ? 6.637 -3.027 -18.328 1 93.88 90 PHE A N 1
ATOM 739 C CA . PHE A 1 90 ? 7.711 -3.891 -18.797 1 93.88 90 PHE A CA 1
ATOM 740 C C . PHE A 1 90 ? 8.344 -4.656 -17.641 1 93.88 90 PHE A C 1
ATOM 742 O O . PHE A 1 90 ? 8.539 -4.102 -16.562 1 93.88 90 PHE A O 1
ATOM 749 N N . PHE A 1 91 ? 8.672 -5.922 -17.984 1 95.75 91 PHE A N 1
ATOM 750 C CA . PHE A 1 91 ? 9.289 -6.801 -17 1 95.75 91 PHE A CA 1
ATOM 751 C C . PHE A 1 91 ? 10.594 -7.379 -17.516 1 95.75 91 PHE A C 1
ATOM 753 O O . PHE A 1 91 ? 10.68 -7.785 -18.672 1 95.75 91 PHE A O 1
ATOM 760 N N . SER A 1 92 ? 11.578 -7.406 -16.703 1 96.75 92 SER A N 1
ATOM 761 C CA . SER A 1 92 ? 12.844 -8.07 -17 1 96.75 92 SER A CA 1
ATOM 762 C C . SER A 1 92 ? 12.93 -9.43 -16.328 1 96.75 92 SER A C 1
ATOM 764 O O . SER A 1 92 ? 12.523 -9.578 -15.172 1 96.75 92 SER A O 1
ATOM 766 N N . GLU A 1 93 ? 13.516 -10.336 -17.094 1 96.62 93 GLU A N 1
ATOM 767 C CA . GLU A 1 93 ? 13.648 -11.695 -16.562 1 96.62 93 GLU A CA 1
ATOM 768 C C . GLU A 1 93 ? 15.023 -11.93 -15.961 1 96.62 93 GLU A C 1
ATOM 770 O O . GLU A 1 93 ? 16.031 -11.508 -16.516 1 96.62 93 GLU A O 1
ATOM 775 N N . PHE A 1 94 ? 15.008 -12.523 -14.805 1 97.12 94 PHE A N 1
ATOM 776 C CA . PHE A 1 94 ? 16.234 -12.906 -14.109 1 97.12 94 PHE A CA 1
ATOM 777 C C . PHE A 1 94 ? 16.172 -14.359 -13.664 1 97.12 94 PHE A C 1
ATOM 779 O O . PHE A 1 94 ? 15.078 -14.906 -13.445 1 97.12 94 PHE A O 1
ATOM 786 N N . SER A 1 95 ? 17.359 -15.016 -13.617 1 96.5 95 SER A N 1
ATOM 787 C CA . SER A 1 95 ? 17.469 -16.203 -12.781 1 96.5 95 SER A CA 1
ATOM 788 C C . SER A 1 95 ? 17.5 -15.844 -11.305 1 96.5 95 SER A C 1
ATOM 790 O O . SER A 1 95 ? 17.844 -14.711 -10.945 1 96.5 95 SER A O 1
ATOM 792 N N . ILE A 1 96 ? 17.188 -16.719 -10.375 1 95.81 96 ILE A N 1
ATOM 793 C CA . ILE A 1 96 ? 17.141 -16.469 -8.945 1 95.81 96 ILE A CA 1
ATOM 794 C C . ILE A 1 96 ? 18.516 -16.047 -8.445 1 95.81 96 ILE A C 1
ATOM 796 O O . ILE A 1 96 ? 18.656 -15.047 -7.738 1 95.81 96 ILE A O 1
ATOM 800 N N . PRO A 1 97 ? 19.609 -16.734 -8.906 1 95.88 97 PRO A N 1
ATOM 801 C CA . PRO A 1 97 ? 20.938 -16.297 -8.453 1 95.88 97 PRO A CA 1
ATOM 802 C C . PRO A 1 97 ? 21.266 -14.875 -8.898 1 95.88 97 PRO A C 1
ATOM 804 O O . PRO A 1 97 ? 21.828 -14.102 -8.117 1 95.88 97 PRO A O 1
ATOM 807 N N . LYS A 1 98 ? 20.938 -14.562 -10.047 1 97.31 98 LYS A N 1
ATOM 808 C CA . LYS A 1 98 ? 21.188 -13.211 -10.539 1 97.31 98 LYS A CA 1
ATOM 809 C C . LYS A 1 98 ? 20.375 -12.188 -9.758 1 97.31 98 LYS A C 1
ATOM 811 O O . LYS A 1 98 ? 20.859 -11.102 -9.438 1 97.31 98 LYS A O 1
ATOM 816 N N . ALA A 1 99 ? 19.094 -12.531 -9.539 1 97.5 99 ALA A N 1
ATOM 817 C CA . ALA A 1 99 ? 18.219 -11.648 -8.758 1 97.5 99 ALA A CA 1
ATOM 818 C C . ALA A 1 99 ? 18.781 -11.438 -7.355 1 97.5 99 ALA A C 1
ATOM 820 O O . ALA A 1 99 ? 18.781 -10.312 -6.848 1 97.5 99 ALA A O 1
ATOM 821 N N . MET A 1 100 ? 19.266 -12.477 -6.758 1 96.81 100 MET A N 1
ATOM 822 C CA . MET A 1 100 ? 19.844 -12.398 -5.414 1 96.81 100 MET A CA 1
ATOM 823 C C . MET A 1 100 ? 21.047 -11.477 -5.391 1 96.81 100 MET A C 1
ATOM 825 O O . MET A 1 100 ? 21.219 -10.68 -4.461 1 96.81 100 MET A O 1
ATOM 829 N N . LYS A 1 101 ? 21.859 -11.602 -6.379 1 97.75 101 LYS A N 1
ATOM 830 C CA . LYS A 1 101 ? 23.016 -10.727 -6.492 1 97.75 101 LYS A CA 1
ATOM 831 C C . LYS A 1 101 ? 22.594 -9.266 -6.633 1 97.75 101 LYS A C 1
ATOM 833 O O . LYS A 1 101 ? 23.172 -8.383 -5.996 1 97.75 101 LYS A O 1
ATOM 838 N N . PHE A 1 102 ? 21.625 -9.07 -7.473 1 97.5 102 PHE A N 1
ATOM 839 C CA . PHE A 1 102 ? 21.078 -7.734 -7.695 1 97.5 102 PHE A CA 1
ATOM 840 C C . PHE A 1 102 ? 20.578 -7.133 -6.387 1 97.5 102 PHE A C 1
ATOM 842 O O . PHE A 1 102 ? 20.922 -5.992 -6.059 1 97.5 102 PHE A O 1
ATOM 849 N N . VAL A 1 103 ? 19.781 -7.848 -5.617 1 98.06 103 VAL A N 1
ATOM 850 C CA . VAL A 1 103 ? 19.203 -7.406 -4.352 1 98.06 103 VAL A CA 1
ATOM 851 C C . VAL A 1 103 ? 20.312 -7.113 -3.348 1 98.06 103 VAL A C 1
ATOM 853 O O . VAL A 1 103 ? 20.266 -6.109 -2.635 1 98.06 103 VAL A O 1
ATOM 856 N N . THR A 1 104 ? 21.359 -7.973 -3.301 1 98.06 104 THR A N 1
ATOM 857 C CA . THR A 1 104 ? 22.484 -7.789 -2.398 1 98.06 104 THR A CA 1
ATOM 858 C C . THR A 1 104 ? 23.203 -6.48 -2.701 1 98.06 104 THR A C 1
ATOM 860 O O . THR A 1 104 ? 23.562 -5.73 -1.787 1 98.06 104 THR A O 1
ATOM 863 N N . GLN A 1 105 ? 23.375 -6.215 -3.91 1 98.19 105 GLN A N 1
ATOM 864 C CA . GLN A 1 105 ? 24.047 -4.984 -4.32 1 98.19 105 GLN A CA 1
ATOM 865 C C . GLN A 1 105 ? 23.234 -3.756 -3.918 1 98.19 105 GLN A C 1
ATOM 867 O O . GLN A 1 105 ? 23.781 -2.766 -3.438 1 98.19 105 GLN A O 1
ATOM 872 N N . GLN A 1 106 ? 21.938 -3.869 -4.109 1 97.5 106 GLN A N 1
ATOM 873 C CA . GLN A 1 106 ? 21.062 -2.775 -3.695 1 97.5 106 GLN A CA 1
ATOM 874 C C . GLN A 1 106 ? 21.141 -2.553 -2.188 1 97.5 106 GLN A C 1
ATOM 876 O O . GLN A 1 106 ? 21.188 -1.411 -1.725 1 97.5 106 GLN A O 1
ATOM 881 N N . MET A 1 107 ? 21.156 -3.631 -1.516 1 98.56 107 MET A N 1
ATOM 882 C CA . MET A 1 107 ? 21.234 -3.541 -0.061 1 98.56 107 MET A CA 1
ATOM 883 C C . MET A 1 107 ? 22.531 -2.883 0.374 1 98.56 107 MET A C 1
ATOM 885 O O . MET A 1 107 ? 22.547 -2.074 1.304 1 98.56 107 MET A O 1
ATOM 889 N N . GLU A 1 108 ? 23.578 -3.242 -0.274 1 98.56 108 GLU A N 1
ATOM 890 C CA . GLU A 1 108 ? 24.891 -2.658 0.045 1 98.56 108 GLU A CA 1
ATOM 891 C C . GLU A 1 108 ? 24.891 -1.152 -0.197 1 98.56 108 GLU A C 1
ATOM 893 O O . GLU A 1 108 ? 25.406 -0.387 0.622 1 98.56 108 GLU A O 1
ATOM 898 N N . GLN A 1 109 ? 24.312 -0.725 -1.265 1 98.44 109 GLN A N 1
ATOM 899 C CA . GLN A 1 109 ? 24.219 0.696 -1.582 1 98.44 109 GLN A CA 1
ATOM 900 C C . GLN A 1 109 ? 23.375 1.435 -0.544 1 98.44 109 GLN A C 1
ATOM 902 O O . GLN A 1 109 ? 23.75 2.51 -0.079 1 98.44 109 GLN A O 1
ATOM 907 N N . LEU A 1 110 ? 22.281 0.834 -0.213 1 98.31 110 LEU A N 1
ATOM 908 C CA . LEU A 1 110 ? 21.391 1.436 0.78 1 98.31 110 LEU A CA 1
ATOM 909 C C . LEU A 1 110 ? 22.078 1.54 2.133 1 98.31 110 LEU A C 1
ATOM 911 O O . LEU A 1 110 ? 21.953 2.555 2.822 1 98.31 110 LEU A O 1
ATOM 915 N N . ASN A 1 111 ? 22.797 0.501 2.434 1 98.38 111 ASN A N 1
ATOM 916 C CA . ASN A 1 111 ? 23.516 0.506 3.703 1 98.38 111 ASN A CA 1
ATOM 917 C C . ASN A 1 111 ? 24.562 1.619 3.754 1 98.38 111 ASN A C 1
ATOM 919 O O . ASN A 1 111 ? 24.734 2.273 4.785 1 98.38 111 ASN A O 1
ATOM 923 N N . ALA A 1 112 ? 25.25 1.848 2.703 1 98.56 112 ALA A N 1
ATOM 924 C CA . ALA A 1 112 ? 26.219 2.934 2.625 1 98.56 112 ALA A CA 1
ATOM 925 C C . ALA A 1 112 ? 25.547 4.289 2.848 1 98.56 112 ALA A C 1
ATOM 927 O O . ALA A 1 112 ? 26.078 5.137 3.568 1 98.56 112 ALA A O 1
ATOM 928 N N . MET A 1 113 ? 24.406 4.461 2.295 1 98.62 113 MET A N 1
ATOM 929 C CA . MET A 1 113 ? 23.672 5.711 2.451 1 98.62 113 MET A CA 1
ATOM 930 C C . MET A 1 113 ? 23.172 5.879 3.885 1 98.62 113 MET A C 1
ATOM 932 O O . MET A 1 113 ? 23.188 6.984 4.422 1 98.62 113 MET A O 1
ATOM 936 N N . ILE A 1 114 ? 22.719 4.781 4.43 1 98.69 114 ILE A N 1
ATOM 937 C CA . ILE A 1 114 ? 22.25 4.789 5.812 1 98.69 114 ILE A CA 1
ATOM 938 C C . ILE A 1 114 ? 23.391 5.23 6.73 1 98.69 114 ILE A C 1
ATOM 940 O O . ILE A 1 114 ? 23.203 6.078 7.605 1 98.69 114 ILE A O 1
ATOM 944 N N . GLU A 1 115 ? 24.562 4.703 6.492 1 98.44 115 GLU A N 1
ATOM 945 C CA . GLU A 1 115 ? 25.734 5.051 7.293 1 98.44 115 GLU A CA 1
ATOM 946 C C . GLU A 1 115 ? 26.109 6.52 7.121 1 98.44 115 GLU A C 1
ATOM 948 O O . GLU A 1 115 ? 26.469 7.191 8.086 1 98.44 115 GLU A O 1
ATOM 953 N N . GLU A 1 116 ? 26 6.992 5.977 1 98.44 116 GLU A N 1
ATOM 954 C CA . GLU A 1 116 ? 26.266 8.406 5.715 1 98.44 116 GLU A CA 1
ATOM 955 C C . GLU A 1 116 ? 25.328 9.297 6.504 1 98.44 116 GLU A C 1
ATOM 957 O O . GLU A 1 116 ? 25.75 10.281 7.109 1 98.44 116 GLU A O 1
ATOM 962 N N . LYS A 1 117 ? 24.078 8.922 6.461 1 98.44 117 LYS A N 1
ATOM 963 C CA . LYS A 1 117 ? 23.078 9.695 7.195 1 98.44 117 LYS A CA 1
ATOM 964 C C . LYS A 1 117 ? 23.328 9.633 8.703 1 98.44 117 LYS A C 1
ATOM 966 O O . LYS A 1 117 ? 23.125 10.617 9.414 1 98.44 117 LYS A O 1
ATOM 971 N N . LYS A 1 118 ? 23.719 8.492 9.164 1 98.06 118 LYS A N 1
ATOM 972 C CA . LYS A 1 118 ? 24.078 8.344 10.57 1 98.06 118 LYS A CA 1
ATOM 973 C C . LYS A 1 118 ? 25.219 9.289 10.961 1 98.06 118 LYS A C 1
ATOM 975 O O . LYS A 1 118 ? 25.156 9.945 12 1 98.06 118 LYS A O 1
ATOM 980 N N . GLN A 1 119 ? 26.172 9.43 10.156 1 98.12 119 GLN A N 1
ATOM 981 C CA . GLN A 1 119 ? 27.297 10.312 10.398 1 98.12 119 GLN A CA 1
ATOM 982 C C . GLN A 1 119 ? 26.875 11.781 10.383 1 98.12 119 GLN A C 1
ATOM 984 O O . GLN A 1 119 ? 27.297 12.57 11.227 1 98.12 119 GLN A O 1
ATOM 989 N N . GLN A 1 120 ? 26.062 12.078 9.453 1 97.62 120 GLN A N 1
ATOM 990 C CA . GLN A 1 120 ? 25.531 13.43 9.391 1 97.62 120 GLN A CA 1
ATOM 991 C C . GLN A 1 120 ? 24.781 13.789 10.672 1 97.62 120 GLN A C 1
ATOM 993 O O . GLN A 1 120 ? 24.953 14.875 11.219 1 97.62 120 GLN A O 1
ATOM 998 N N . ALA A 1 121 ? 23.938 12.867 11.109 1 97.38 121 ALA A N 1
ATOM 999 C CA . ALA A 1 121 ? 23.172 13.094 12.328 1 97.38 121 ALA A CA 1
ATOM 1000 C C . ALA A 1 121 ? 24.094 13.297 13.531 1 97.38 121 ALA A C 1
ATOM 1002 O O . ALA A 1 121 ? 23.859 14.195 14.344 1 97.38 121 ALA A O 1
ATOM 1003 N N . LEU A 1 122 ? 25.094 12.523 13.602 1 96.44 122 LEU A N 1
ATOM 1004 C CA . LEU A 1 122 ? 26.062 12.617 14.695 1 96.44 122 LEU A CA 1
ATOM 1005 C C . LEU A 1 122 ? 26.75 13.977 14.688 1 96.44 122 LEU A C 1
ATOM 1007 O O . LEU A 1 122 ? 26.938 14.594 15.742 1 96.44 122 LEU A O 1
ATOM 1011 N N . ILE A 1 123 ? 27.141 14.477 13.578 1 95.5 123 ILE A N 1
ATOM 1012 C CA . ILE A 1 123 ? 27.812 15.758 13.43 1 95.5 123 ILE A CA 1
ATOM 1013 C C . ILE A 1 123 ? 26.875 16.891 13.875 1 95.5 123 ILE A C 1
ATOM 1015 O O . ILE A 1 123 ? 27.297 17.797 14.594 1 95.5 123 ILE A O 1
ATOM 1019 N N . ILE A 1 124 ? 25.641 16.781 13.469 1 95.31 124 ILE A N 1
ATOM 1020 C CA . ILE A 1 124 ? 24.688 17.797 13.836 1 95.31 124 ILE A CA 1
ATOM 1021 C C . ILE A 1 124 ? 24.469 17.797 15.352 1 95.31 124 ILE A C 1
ATOM 1023 O O . ILE A 1 124 ? 24.406 18.859 15.977 1 95.31 124 ILE A O 1
ATOM 1027 N N . GLU A 1 125 ? 24.328 16.641 15.914 1 93.25 125 GLU A N 1
ATOM 1028 C CA . GLU A 1 125 ? 24.172 16.516 17.359 1 93.25 125 GLU A CA 1
ATOM 1029 C C . GLU A 1 125 ? 25.344 17.141 18.094 1 93.25 125 GLU A C 1
ATOM 1031 O O . GLU A 1 125 ? 25.156 17.828 19.094 1 93.25 125 GLU A O 1
ATOM 1036 N N . GLN A 1 126 ? 26.5 16.891 17.641 1 92.12 126 GLN A N 1
ATOM 1037 C CA . GLN A 1 126 ? 27.703 17.469 18.234 1 92.12 126 GLN A CA 1
ATOM 1038 C C . GLN A 1 126 ? 27.688 18.984 18.141 1 92.12 126 GLN A C 1
ATOM 1040 O O . GLN A 1 126 ? 28.062 19.672 19.109 1 92.12 126 GLN A O 1
ATOM 1045 N N . ASN A 1 127 ? 27.281 19.531 17.062 1 89.12 127 ASN A N 1
ATOM 1046 C CA . ASN A 1 127 ? 27.203 20.984 16.875 1 89.12 127 ASN A CA 1
ATOM 1047 C C . ASN A 1 127 ? 26.172 21.609 17.812 1 89.12 127 ASN A C 1
ATOM 1049 O O . ASN A 1 127 ? 26.391 22.719 18.328 1 89.12 127 ASN A O 1
ATOM 1053 N N . ILE A 1 128 ? 25.125 20.891 17.938 1 87.81 128 ILE A N 1
ATOM 1054 C CA . ILE A 1 128 ? 24.094 21.375 18.859 1 87.81 128 ILE A CA 1
ATOM 1055 C C . ILE A 1 128 ? 24.656 21.406 20.281 1 87.81 128 ILE A C 1
ATOM 1057 O O . ILE A 1 128 ? 24.484 22.391 21 1 87.81 128 ILE A O 1
ATOM 1061 N N . HIS A 1 129 ? 25.344 20.422 20.672 1 87.12 129 HIS A N 1
ATOM 1062 C CA . HIS A 1 129 ? 25.953 20.344 21.984 1 87.12 129 HIS A CA 1
ATOM 1063 C C . HIS A 1 129 ? 26.969 21.469 22.188 1 87.12 129 HIS A C 1
ATOM 1065 O O . HIS A 1 129 ? 26.984 22.109 23.234 1 87.12 129 HIS A O 1
ATOM 1071 N N . LEU A 1 130 ? 27.734 21.719 21.188 1 84.81 130 LEU A N 1
ATOM 1072 C CA . LEU A 1 130 ? 28.75 22.75 21.266 1 84.81 130 LEU A CA 1
ATOM 1073 C C . LEU A 1 130 ? 28.109 24.141 21.359 1 84.81 130 LEU A C 1
ATOM 1075 O O . LEU A 1 130 ? 28.578 25 22.094 1 84.81 130 LEU A O 1
ATOM 1079 N N . ALA A 1 131 ? 27.047 24.281 20.625 1 80.75 131 ALA A N 1
ATOM 1080 C CA . ALA A 1 131 ? 26.359 25.562 20.656 1 80.75 131 ALA A CA 1
ATOM 1081 C C . ALA A 1 131 ? 25.734 25.812 22.031 1 80.75 131 ALA A C 1
ATOM 1083 O O . ALA A 1 131 ? 25.75 26.938 22.531 1 80.75 131 ALA A O 1
ATOM 1084 N N . LEU A 1 132 ? 25.266 24.797 22.609 1 79.19 132 LEU A N 1
ATOM 1085 C CA . LEU A 1 132 ? 24.641 24.922 23.922 1 79.19 132 LEU A CA 1
ATOM 1086 C C . LEU A 1 132 ? 25.703 25.141 25 1 79.19 132 LEU A C 1
ATOM 1088 O O . LEU A 1 132 ? 25.5 25.969 25.906 1 79.19 132 LEU A O 1
ATOM 1092 N N . THR A 1 133 ? 26.797 24.5 25.016 1 81.06 133 THR A N 1
ATOM 1093 C CA . THR A 1 133 ? 27.859 24.609 26.016 1 81.06 133 THR A CA 1
ATOM 1094 C C . THR A 1 133 ? 28.562 25.953 25.906 1 81.06 133 THR A C 1
ATOM 1096 O O . THR A 1 133 ? 28.891 26.562 26.938 1 81.06 133 THR A O 1
ATOM 1099 N N . ASN A 1 134 ? 28.766 26.391 24.766 1 76.88 134 ASN A N 1
ATOM 1100 C CA . ASN A 1 134 ? 29.453 27.656 24.578 1 76.88 134 ASN A CA 1
ATOM 1101 C C . ASN A 1 134 ? 28.562 28.828 25 1 76.88 134 ASN A C 1
ATOM 1103 O O . ASN A 1 134 ? 29.078 29.891 25.375 1 76.88 134 ASN A O 1
ATOM 1107 N N . ASN A 1 135 ? 27.297 28.609 24.891 1 67.38 135 ASN A N 1
ATOM 1108 C CA . ASN A 1 135 ? 26.391 29.688 25.281 1 67.38 135 ASN A CA 1
ATOM 1109 C C . ASN A 1 135 ? 25.969 29.578 26.734 1 67.38 135 ASN A C 1
ATOM 1111 O O . ASN A 1 135 ? 25.156 30.375 27.219 1 67.38 135 ASN A O 1
ATOM 1115 N N . GLY A 1 136 ? 26.672 28.781 27.469 1 64.12 136 GLY A N 1
ATOM 1116 C CA . GLY A 1 136 ? 26.422 28.625 28.891 1 64.12 136 GLY A CA 1
ATOM 1117 C C . GLY A 1 136 ? 25.078 27.969 29.188 1 64.12 136 GLY A C 1
ATOM 1118 O O . GLY A 1 136 ? 24.5 28.156 30.25 1 64.12 136 GLY A O 1
ATOM 1119 N N . LEU A 1 137 ? 24.578 27.5 28.078 1 57.44 137 LEU A N 1
ATOM 1120 C CA . LEU A 1 137 ? 23.266 26.922 28.281 1 57.44 137 LEU A CA 1
ATOM 1121 C C . LEU A 1 137 ? 23.359 25.484 28.812 1 57.44 137 LEU A C 1
ATOM 1123 O O . LEU A 1 137 ? 22.359 24.891 29.219 1 57.44 137 LEU A O 1
ATOM 1127 N N . GLU A 1 138 ? 24.484 24.984 28.781 1 51.94 138 GLU A N 1
ATOM 1128 C CA . GLU A 1 138 ? 24.688 23.828 29.656 1 51.94 138 GLU A CA 1
ATOM 1129 C C . GLU A 1 138 ? 25.328 24.234 30.969 1 51.94 138 GLU A C 1
ATOM 1131 O O . GLU A 1 138 ? 26.094 25.203 31.016 1 51.94 138 GLU A O 1
ATOM 1136 N N . MET B 1 1 ? -29.828 50.594 25.109 1 54.97 1 MET B N 1
ATOM 1137 C CA . MET B 1 1 ? -30.234 50.125 23.781 1 54.97 1 MET B CA 1
ATOM 1138 C C . MET B 1 1 ? -29.062 50.219 22.797 1 54.97 1 MET B C 1
ATOM 1140 O O . MET B 1 1 ? -28.891 49.344 21.969 1 54.97 1 MET B O 1
ATOM 1144 N N . LEU B 1 2 ? -28.312 51.188 23 1 59.81 2 LEU B N 1
ATOM 1145 C CA . LEU B 1 2 ? -27.172 51.406 22.109 1 59.81 2 LEU B CA 1
ATOM 1146 C C . LEU B 1 2 ? -26.062 50.406 22.391 1 59.81 2 LEU B C 1
ATOM 1148 O O . LEU B 1 2 ? -25.422 49.906 21.453 1 59.81 2 LEU B O 1
ATOM 1152 N N . GLN B 1 3 ? -25.734 50.188 23.688 1 57.56 3 GLN B N 1
ATOM 1153 C CA . GLN B 1 3 ? -24.688 49.25 24 1 57.56 3 GLN B CA 1
ATOM 1154 C C . GLN B 1 3 ? -25.047 47.844 23.5 1 57.56 3 GLN B C 1
ATOM 1156 O O . GLN B 1 3 ? -24.188 47.094 23.047 1 57.56 3 GLN B O 1
ATOM 1161 N N . GLN B 1 4 ? -26.344 47.531 23.578 1 57.94 4 GLN B N 1
ATOM 1162 C CA . GLN B 1 4 ? -26.766 46.219 23.031 1 57.94 4 GLN B CA 1
ATOM 1163 C C . GLN B 1 4 ? -26.594 46.188 21.516 1 57.94 4 GLN B C 1
ATOM 1165 O O . GLN B 1 4 ? -26.203 45.156 20.969 1 57.94 4 GLN B O 1
ATOM 1170 N N . GLN B 1 5 ? -26.828 47.281 20.875 1 59.09 5 GLN B N 1
ATOM 1171 C CA . GLN B 1 5 ? -26.656 47.344 19.438 1 59.09 5 GLN B CA 1
ATOM 1172 C C . GLN B 1 5 ? -25.172 47.219 19.062 1 59.09 5 GLN B C 1
ATOM 1174 O O . GLN B 1 5 ? -24.828 46.594 18.047 1 59.09 5 GLN B O 1
ATOM 1179 N N . GLN B 1 6 ? -24.375 47.906 19.75 1 54.69 6 GLN B N 1
ATOM 1180 C CA . GLN B 1 6 ? -22.953 47.875 19.406 1 54.69 6 GLN B CA 1
ATOM 1181 C C . GLN B 1 6 ? -22.359 46.469 19.641 1 54.69 6 GLN B C 1
ATOM 1183 O O . GLN B 1 6 ? -21.531 46 18.875 1 54.69 6 GLN B O 1
ATOM 1188 N N . SER B 1 7 ? -22.656 45.875 20.781 1 56.19 7 SER B N 1
ATOM 1189 C CA . SER B 1 7 ? -22.188 44.5 21.047 1 56.19 7 SER B CA 1
ATOM 1190 C C . SER B 1 7 ?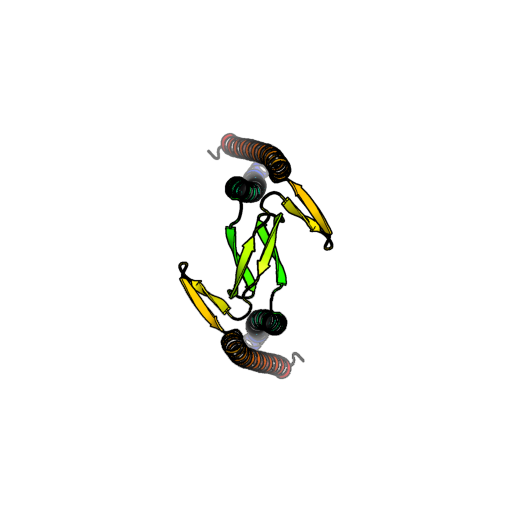 -22.703 43.531 20.016 1 56.19 7 SER B C 1
ATOM 1192 O O . SER B 1 7 ? -22.016 42.562 19.641 1 56.19 7 SER B O 1
ATOM 1194 N N . GLN B 1 8 ? -23.891 43.688 19.562 1 56.84 8 GLN B N 1
ATOM 1195 C CA . GLN B 1 8 ? -24.469 42.844 18.531 1 56.84 8 GLN B CA 1
ATOM 1196 C C . GLN B 1 8 ? -23.719 42.969 17.203 1 56.84 8 GLN B C 1
ATOM 1198 O O . GLN B 1 8 ? -23.547 42 16.484 1 56.84 8 GLN B O 1
ATOM 1203 N N . LEU B 1 9 ? -23.281 44.125 16.875 1 55.03 9 LEU B N 1
ATOM 1204 C CA . LEU B 1 9 ? -22.609 44.375 15.609 1 55.03 9 LEU B CA 1
ATOM 1205 C C . LEU B 1 9 ? -21.234 43.688 15.586 1 55.03 9 LEU B C 1
ATOM 1207 O O . LEU B 1 9 ? -20.828 43.156 14.562 1 55.03 9 LEU B O 1
ATOM 1211 N N . GLN B 1 10 ? -20.406 43.938 16.516 1 55.94 10 GLN B N 1
ATOM 1212 C CA . GLN B 1 10 ? -19.062 43.375 16.516 1 55.94 10 GLN B CA 1
ATOM 1213 C C . GLN B 1 10 ? -19.094 41.844 16.625 1 55.94 10 GLN B C 1
ATOM 1215 O O . GLN B 1 10 ? -18.203 41.156 16.094 1 55.94 10 GLN B O 1
ATOM 1220 N N . THR B 1 11 ? -20.016 41.312 17.266 1 59.88 11 THR B N 1
ATOM 1221 C CA . THR B 1 11 ? -20.078 39.906 17.562 1 59.88 11 THR B CA 1
ATOM 1222 C C . THR B 1 11 ? -20.609 39.125 16.344 1 59.88 11 THR B C 1
ATOM 1224 O O . THR B 1 11 ? -20.25 37.969 16.125 1 59.88 11 THR B O 1
ATOM 1227 N N . LYS B 1 12 ? -21.234 39.906 15.531 1 67.25 12 LYS B N 1
ATOM 1228 C CA . LYS B 1 12 ? -21.906 39.281 14.406 1 67.25 12 LYS B CA 1
ATOM 1229 C C . LYS B 1 12 ? -20.906 38.781 13.359 1 67.25 12 LYS B C 1
ATOM 1231 O O . LYS B 1 12 ? -20.953 37.656 12.922 1 67.25 12 LYS B O 1
ATOM 1236 N N . PRO B 1 13 ? -19.984 39.75 13.055 1 60.75 13 PRO B N 1
ATOM 1237 C CA . PRO B 1 13 ? -19.031 39.281 12.047 1 60.75 13 PRO B CA 1
ATOM 1238 C C . PRO B 1 13 ? -18.156 38.125 12.547 1 60.75 13 PRO B C 1
ATOM 1240 O O . PRO B 1 13 ? -17.906 37.188 11.805 1 60.75 13 PRO B O 1
ATOM 1243 N N . PHE B 1 14 ? -17.797 38.219 13.727 1 64.19 14 PHE B N 1
ATOM 1244 C CA . PHE B 1 14 ? -16.953 37.188 14.289 1 64.19 14 PHE B CA 1
ATOM 1245 C C . PHE B 1 14 ? -17.734 35.875 14.414 1 64.19 14 PHE B C 1
ATOM 1247 O O . PHE B 1 14 ? -17.203 34.812 14.086 1 64.19 14 PHE B O 1
ATOM 1254 N N . TYR B 1 15 ? -18.953 36 14.891 1 65.38 15 TYR B N 1
ATOM 1255 C CA . TYR B 1 15 ? -19.797 34.844 15.016 1 65.38 15 TYR B CA 1
ATOM 1256 C C . TYR B 1 15 ? -20.078 34.219 13.648 1 65.38 15 TYR B C 1
ATOM 1258 O O . TYR B 1 15 ? -20.094 33 13.5 1 65.38 15 TYR B O 1
ATOM 1266 N N . HIS B 1 16 ? -20.109 35.094 12.789 1 70.75 16 HIS B N 1
ATOM 1267 C CA . HIS B 1 16 ? -20.359 34.625 11.422 1 70.75 16 HIS B CA 1
ATOM 1268 C C . HIS B 1 16 ? -19.141 33.906 10.867 1 70.75 16 HIS B C 1
ATOM 1270 O O . HIS B 1 16 ? -19.266 32.844 10.234 1 70.75 16 HIS B O 1
ATOM 1276 N N . GLN B 1 17 ? -18.109 34.562 11.195 1 71.5 17 GLN B N 1
ATOM 1277 C CA . GLN B 1 17 ? -16.891 33.938 10.742 1 71.5 17 GLN B CA 1
ATOM 1278 C C . GLN B 1 17 ? -16.688 32.562 11.406 1 71.5 17 GLN B C 1
ATOM 1280 O O . GLN B 1 17 ? -16.281 31.609 10.766 1 71.5 17 GLN B O 1
ATOM 1285 N N . LEU B 1 18 ? -17.062 32.531 12.602 1 70.44 18 LEU B N 1
ATOM 1286 C CA . LEU B 1 18 ? -16.922 31.297 13.359 1 70.44 18 LEU B CA 1
ATOM 1287 C C . LEU B 1 18 ? -17.875 30.234 12.828 1 70.44 18 LEU B C 1
ATOM 1289 O O . LEU B 1 18 ? -17.5 29.078 12.672 1 70.44 18 LEU B O 1
ATOM 1293 N N . ILE B 1 19 ? -19.078 30.688 12.57 1 73.88 19 ILE B N 1
ATOM 1294 C CA . ILE B 1 19 ? -20.094 29.75 12.07 1 73.88 19 ILE B CA 1
ATOM 1295 C C . ILE B 1 19 ? -19.688 29.25 10.688 1 73.88 19 ILE B C 1
ATOM 1297 O O . ILE B 1 19 ? -19.766 28.047 10.414 1 73.88 19 ILE B O 1
ATOM 1301 N N . SER B 1 20 ? -19.094 30.234 10.008 1 76.19 20 SER B N 1
ATOM 1302 C CA . SER B 1 20 ? -18.656 29.875 8.664 1 76.19 20 SER B CA 1
ATOM 1303 C C . SER B 1 20 ? -17.5 28.891 8.703 1 76.19 20 SER B C 1
ATOM 1305 O O . SER B 1 20 ? -17.5 27.875 8 1 76.19 20 SER B O 1
ATOM 1307 N N . ASP B 1 21 ? -16.719 29.188 9.672 1 84.56 21 ASP B N 1
ATOM 1308 C CA . ASP B 1 21 ? -15.547 28.328 9.805 1 84.56 21 ASP B CA 1
ATOM 1309 C C . ASP B 1 21 ? -15.945 26.922 10.266 1 84.56 21 ASP B C 1
ATOM 1311 O O . ASP B 1 21 ? -15.414 25.922 9.773 1 84.56 21 ASP B O 1
ATOM 1315 N N . THR B 1 22 ? -16.938 26.938 11.148 1 85.69 22 THR B N 1
ATOM 1316 C CA . THR B 1 22 ? -17.375 25.656 11.688 1 85.69 22 THR B CA 1
ATOM 1317 C C . THR B 1 22 ? -18.094 24.828 10.617 1 85.69 22 THR B C 1
ATOM 1319 O O . THR B 1 22 ? -17.828 23.641 10.453 1 85.69 22 THR B O 1
ATOM 1322 N N . PHE B 1 23 ? -18.906 25.5 9.82 1 87.88 23 PHE B N 1
ATOM 1323 C CA . PHE B 1 23 ? -19.656 24.812 8.789 1 87.88 23 PHE B CA 1
ATOM 1324 C C . PHE B 1 23 ? -18.734 24.359 7.66 1 87.88 23 PHE B C 1
ATOM 1326 O O . PHE B 1 23 ? -18.906 23.266 7.105 1 87.88 23 PHE B O 1
ATOM 1333 N N . GLU B 1 24 ? -17.844 25.188 7.48 1 90.44 24 GLU B N 1
ATOM 1334 C CA . GLU B 1 24 ? -16.891 24.844 6.43 1 90.44 24 GLU B CA 1
ATOM 1335 C C . GLU B 1 24 ? -16.047 23.625 6.82 1 90.44 24 GLU B C 1
ATOM 1337 O O . GLU B 1 24 ? -15.797 22.75 5.996 1 90.44 24 GLU B O 1
ATOM 1342 N N . LYS B 1 25 ? -15.617 23.656 8.062 1 94.5 25 LYS B N 1
ATOM 1343 C CA . LYS B 1 25 ? -14.852 22.516 8.562 1 94.5 25 LYS B CA 1
ATOM 1344 C C . LYS B 1 25 ? -15.695 21.234 8.547 1 94.5 25 LYS B C 1
ATOM 1346 O O . LYS B 1 25 ? -15.219 20.172 8.148 1 94.5 25 LYS B O 1
ATOM 1351 N N . ARG B 1 26 ? -16.969 21.375 8.891 1 94.81 26 ARG B N 1
ATOM 1352 C CA . ARG B 1 26 ? -17.859 20.234 8.906 1 94.81 26 ARG B CA 1
ATOM 1353 C C . ARG B 1 26 ? -18.141 19.719 7.496 1 94.81 26 ARG B C 1
ATOM 1355 O O . ARG B 1 26 ? -18.172 18.516 7.262 1 94.81 26 ARG B O 1
ATOM 1362 N N . LEU B 1 27 ? -18.312 20.625 6.602 1 95.81 27 LEU B N 1
ATOM 1363 C CA . LEU B 1 27 ? -18.547 20.25 5.211 1 95.81 27 LEU B CA 1
ATOM 1364 C C . LEU B 1 27 ? -17.344 19.5 4.633 1 95.81 27 LEU B C 1
ATOM 1366 O O . LEU B 1 27 ? -17.5 18.484 3.973 1 95.81 27 LEU B O 1
ATOM 1370 N N . LYS B 1 28 ? -16.188 20.031 4.961 1 97.06 28 LYS B N 1
ATOM 1371 C CA . LYS B 1 28 ? -14.961 19.391 4.488 1 97.06 28 LYS B CA 1
ATOM 1372 C C . LYS B 1 28 ? -14.852 17.969 5.012 1 97.06 28 LYS B C 1
ATOM 1374 O O . LYS B 1 28 ? -14.508 17.047 4.262 1 97.06 28 LYS B O 1
ATOM 1379 N N . GLN B 1 29 ? -15.227 17.766 6.227 1 97.56 29 GLN B N 1
ATOM 1380 C CA . GLN B 1 29 ? -15.156 16.453 6.848 1 97.56 29 GLN B CA 1
ATOM 1381 C C . GLN B 1 29 ? -16.141 15.477 6.191 1 97.56 29 GLN B C 1
ATOM 1383 O O . GLN B 1 29 ? -15.781 14.328 5.922 1 97.56 29 GLN B O 1
ATOM 1388 N N . VAL B 1 30 ? -17.25 15.961 5.957 1 97.81 30 VAL B N 1
ATOM 1389 C CA . VAL B 1 30 ? -18.297 15.117 5.367 1 97.81 30 VAL B CA 1
ATOM 1390 C C . VAL B 1 30 ? -17.875 14.711 3.951 1 97.81 30 VAL B C 1
ATOM 1392 O O . VAL B 1 30 ? -18.078 13.562 3.545 1 97.81 30 VAL B O 1
ATOM 1395 N N . ILE B 1 31 ? -17.297 15.617 3.27 1 97.81 31 ILE B N 1
ATOM 1396 C CA . ILE B 1 31 ? -16.859 15.352 1.905 1 97.81 31 ILE B CA 1
ATOM 1397 C C . ILE B 1 31 ? -15.711 14.344 1.923 1 97.81 31 ILE B C 1
ATOM 1399 O O . ILE B 1 31 ? -15.68 13.414 1.112 1 97.81 31 ILE B O 1
ATOM 1403 N N . GLU B 1 32 ? -14.82 14.508 2.865 1 98.25 32 GLU B N 1
ATOM 1404 C CA . GLU B 1 32 ? -13.719 13.562 3.002 1 98.25 32 GLU B CA 1
ATOM 1405 C C . GLU B 1 32 ? -14.227 12.164 3.334 1 98.25 32 GLU B C 1
ATOM 1407 O O . GLU B 1 32 ? -13.719 11.172 2.807 1 98.25 32 GLU B O 1
ATOM 1412 N N . ASP B 1 33 ? -15.211 12.117 4.172 1 98.12 33 ASP B N 1
ATOM 1413 C CA . ASP B 1 33 ? -15.82 10.836 4.52 1 98.12 33 ASP B CA 1
ATOM 1414 C C . ASP B 1 33 ? -16.438 10.172 3.293 1 98.12 33 ASP B C 1
ATOM 1416 O O . ASP B 1 33 ? -16.25 8.977 3.061 1 98.12 33 ASP B O 1
ATOM 1420 N N . ARG B 1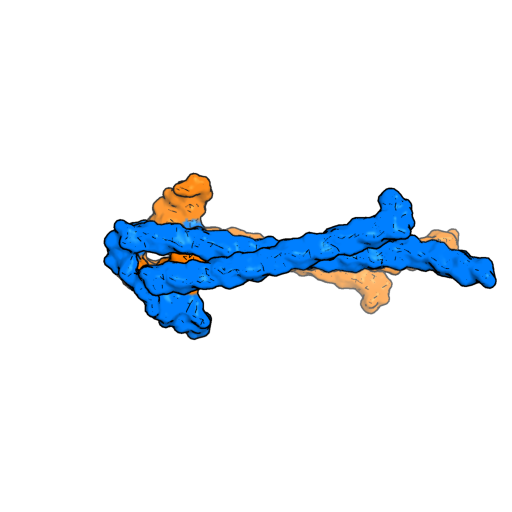 34 ? -17.156 10.961 2.582 1 98.31 34 ARG B N 1
ATOM 1421 C CA . ARG B 1 34 ? -17.797 10.469 1.37 1 98.31 34 ARG B CA 1
ATOM 1422 C C . ARG B 1 34 ? -16.781 9.938 0.375 1 98.31 34 ARG B C 1
ATOM 1424 O O . ARG B 1 34 ? -16.953 8.867 -0.201 1 98.31 34 ARG B O 1
ATOM 1431 N N . ASP B 1 35 ? -15.742 10.703 0.178 1 98.19 35 ASP B N 1
ATOM 1432 C CA . ASP B 1 35 ? -14.703 10.32 -0.771 1 98.19 35 ASP B CA 1
ATOM 1433 C C . ASP B 1 35 ? -14.016 9.023 -0.341 1 98.19 35 ASP B C 1
ATOM 1435 O O . ASP B 1 35 ? -13.703 8.172 -1.178 1 98.19 35 ASP B O 1
ATOM 1439 N N . ALA B 1 36 ? -13.789 8.867 0.948 1 98.5 36 ALA B N 1
ATOM 1440 C CA . ALA B 1 36 ? -13.195 7.637 1.467 1 98.5 36 ALA B CA 1
ATOM 1441 C C . ALA B 1 36 ? -14.094 6.434 1.185 1 98.5 36 ALA B C 1
ATOM 1443 O O . ALA B 1 36 ? -13.609 5.367 0.803 1 98.5 36 ALA B O 1
ATOM 1444 N N . LEU B 1 37 ? -15.32 6.605 1.349 1 98.56 37 LEU B N 1
ATOM 1445 C CA . LEU B 1 37 ? -16.297 5.559 1.046 1 98.56 37 LEU B CA 1
ATOM 1446 C C . LEU B 1 37 ? -16.312 5.254 -0.448 1 98.56 37 LEU B C 1
ATOM 1448 O O . LEU B 1 37 ? -16.406 4.09 -0.848 1 98.56 37 LEU B O 1
ATOM 1452 N N . SER B 1 38 ? -16.266 6.273 -1.174 1 98.5 38 SER B N 1
ATOM 1453 C CA . SER B 1 38 ? -16.266 6.125 -2.625 1 98.5 38 SER B CA 1
ATOM 1454 C C . SER B 1 38 ? -15.047 5.348 -3.107 1 98.5 38 SER B C 1
ATOM 1456 O O . SER B 1 38 ? -15.141 4.551 -4.043 1 98.5 38 SER B O 1
ATOM 1458 N N . GLU B 1 39 ? -13.969 5.621 -2.5 1 98.38 39 GLU B N 1
ATOM 1459 C CA . GLU B 1 39 ? -12.758 4.883 -2.846 1 98.38 39 GLU B CA 1
ATOM 1460 C C . GLU B 1 39 ? -12.922 3.391 -2.57 1 98.38 39 GLU B C 1
ATOM 1462 O O . GLU B 1 39 ? -12.508 2.557 -3.381 1 98.38 39 GLU B O 1
ATOM 1467 N N . LYS B 1 40 ? -13.516 3.082 -1.432 1 98.19 40 LYS B N 1
ATOM 1468 C CA . LYS B 1 40 ? -13.781 1.686 -1.101 1 98.19 40 LYS B CA 1
ATOM 1469 C C . LYS B 1 40 ? -14.727 1.051 -2.115 1 98.19 40 LYS B C 1
ATOM 1471 O O . LYS B 1 40 ? -14.531 -0.096 -2.521 1 98.19 40 LYS B O 1
ATOM 1476 N N . TYR B 1 41 ? -15.641 1.745 -2.537 1 98.44 41 TYR B N 1
ATOM 1477 C CA . TYR B 1 41 ? -16.609 1.276 -3.521 1 98.44 41 TYR B CA 1
ATOM 1478 C C . TYR B 1 41 ? -15.93 0.956 -4.848 1 98.44 41 TYR B C 1
ATOM 1480 O O . TYR B 1 41 ? -16.203 -0.073 -5.465 1 98.44 41 TYR B O 1
ATOM 1488 N N . ILE B 1 42 ? -15.078 1.821 -5.234 1 98.44 42 ILE B N 1
ATOM 1489 C CA . ILE B 1 42 ? -14.367 1.651 -6.496 1 98.44 42 ILE B CA 1
ATOM 1490 C C . ILE B 1 42 ? -13.531 0.373 -6.453 1 98.44 42 ILE B C 1
ATOM 1492 O O . ILE B 1 42 ? -13.492 -0.387 -7.422 1 98.44 42 ILE B O 1
ATOM 1496 N N . LYS B 1 43 ? -12.945 0.103 -5.336 1 98.25 43 LYS B N 1
ATOM 1497 C CA . LYS B 1 43 ? -12.141 -1.106 -5.188 1 98.25 43 LYS B CA 1
ATOM 1498 C C . LYS B 1 43 ? -13.008 -2.359 -5.289 1 98.25 43 LYS B C 1
ATOM 1500 O O . LYS B 1 43 ? -12.602 -3.354 -5.891 1 98.25 43 LYS B O 1
ATOM 1505 N N . LEU B 1 44 ? -14.102 -2.283 -4.734 1 98.19 44 LEU B N 1
ATOM 1506 C CA . LEU B 1 44 ? -15.023 -3.412 -4.809 1 98.19 44 LEU B CA 1
ATOM 1507 C C . LEU B 1 44 ? -15.539 -3.6 -6.23 1 98.19 44 LEU B C 1
ATOM 1509 O O . LEU B 1 44 ? -15.742 -4.73 -6.676 1 98.19 44 LEU B O 1
ATOM 1513 N N . GLN B 1 45 ? -15.789 -2.562 -6.84 1 98.06 45 GLN B N 1
ATOM 1514 C CA . GLN B 1 45 ? -16.219 -2.631 -8.234 1 98.06 45 GLN B CA 1
ATOM 1515 C C . GLN B 1 45 ? -15.164 -3.303 -9.102 1 98.06 45 GLN B C 1
ATOM 1517 O O . GLN B 1 45 ? -15.484 -4.148 -9.938 1 98.06 45 GLN B O 1
ATOM 1522 N N . GLU B 1 46 ? -13.93 -2.867 -8.914 1 97.81 46 GLU B N 1
ATOM 1523 C CA . GLU B 1 46 ? -12.82 -3.504 -9.617 1 97.81 46 GLU B CA 1
ATOM 1524 C C . GLU B 1 46 ? -12.766 -5 -9.328 1 97.81 46 GLU B C 1
ATOM 1526 O O . GLU B 1 46 ? -12.562 -5.809 -10.234 1 97.81 46 GLU B O 1
ATOM 1531 N N . LEU B 1 47 ? -12.938 -5.348 -8.102 1 97.81 47 LEU B N 1
ATOM 1532 C CA . LEU B 1 47 ? -12.938 -6.75 -7.703 1 97.81 47 LEU B CA 1
ATOM 1533 C C . LEU B 1 47 ? -14.07 -7.508 -8.383 1 97.81 47 LEU B C 1
ATOM 1535 O O . LEU B 1 47 ? -13.875 -8.641 -8.844 1 97.81 47 LEU B O 1
ATOM 1539 N N . SER B 1 48 ? -15.195 -6.926 -8.391 1 97.38 48 SER B N 1
ATOM 1540 C CA . SER B 1 48 ? -16.344 -7.551 -9.047 1 97.38 48 SER B CA 1
ATOM 1541 C C . SER B 1 48 ? -16.031 -7.891 -10.5 1 97.38 48 SER B C 1
ATOM 1543 O O . SER B 1 48 ? -16.375 -8.977 -10.977 1 97.38 48 SER B O 1
ATOM 1545 N N . LEU B 1 49 ? -15.43 -6.996 -11.141 1 96.69 49 LEU B N 1
ATOM 1546 C CA . LEU B 1 49 ? -15.039 -7.227 -12.531 1 96.69 49 LEU B CA 1
ATOM 1547 C C . LEU B 1 49 ? -14.023 -8.359 -12.633 1 96.69 49 LEU B C 1
ATOM 1549 O O . LEU B 1 49 ? -14.094 -9.188 -13.539 1 96.69 49 LEU B O 1
ATOM 1553 N N . GLN B 1 50 ? -13.047 -8.375 -11.719 1 95.5 50 GLN B N 1
ATOM 1554 C CA . GLN B 1 50 ? -12.031 -9.43 -11.695 1 95.5 50 GLN B CA 1
ATOM 1555 C C . GLN B 1 50 ? -12.664 -10.797 -11.461 1 95.5 50 GLN B C 1
ATOM 1557 O O . GLN B 1 50 ? -12.297 -11.773 -12.117 1 95.5 50 GLN B O 1
ATOM 1562 N N . LEU B 1 51 ? -13.602 -10.859 -10.594 1 96.38 51 LEU B N 1
ATOM 1563 C CA . LEU B 1 51 ? -14.281 -12.117 -10.297 1 96.38 51 LEU B CA 1
ATOM 1564 C C . LEU B 1 51 ? -15.031 -12.633 -11.516 1 96.38 51 LEU B C 1
ATOM 1566 O O . LEU B 1 51 ? -15.023 -13.836 -11.797 1 96.38 51 LEU B O 1
ATOM 1570 N N . LYS B 1 52 ? -15.633 -11.758 -12.195 1 95.38 52 LYS B N 1
ATOM 1571 C CA . LYS B 1 52 ? -16.328 -12.133 -13.422 1 95.38 52 LYS B CA 1
ATOM 1572 C C . LYS B 1 52 ? -15.359 -12.703 -14.453 1 95.38 52 LYS B C 1
ATOM 1574 O O . LYS B 1 52 ? -15.656 -13.703 -15.102 1 95.38 52 LYS B O 1
ATOM 1579 N N . SER B 1 53 ? -14.219 -12.047 -14.57 1 95.25 53 SER B N 1
ATOM 1580 C CA . SER B 1 53 ? -13.195 -12.508 -15.5 1 95.25 53 SER B CA 1
ATOM 1581 C C . SER B 1 53 ? -12.68 -13.891 -15.117 1 95.25 53 SER B C 1
ATOM 1583 O O . SER B 1 53 ? -12.469 -14.75 -15.984 1 95.25 53 SER B O 1
ATOM 1585 N N . ILE B 1 54 ? -12.531 -14.102 -13.867 1 94.44 54 ILE B N 1
ATOM 1586 C CA . ILE B 1 54 ? -12.008 -15.367 -13.359 1 94.44 54 ILE B CA 1
ATOM 1587 C C . ILE B 1 54 ? -13.039 -16.469 -13.578 1 94.44 54 ILE B C 1
ATOM 1589 O O . ILE B 1 54 ? -12.688 -17.594 -13.945 1 94.44 54 ILE B O 1
ATOM 1593 N N . GLU B 1 55 ? -14.266 -16.141 -13.352 1 92.44 55 GLU B N 1
ATOM 1594 C CA . GLU B 1 55 ? -15.344 -17.109 -13.508 1 92.44 55 GLU B CA 1
ATOM 1595 C C . GLU B 1 55 ? -15.391 -17.656 -14.93 1 92.44 55 GLU B C 1
ATOM 1597 O O . GLU B 1 55 ? -15.742 -18.828 -15.141 1 92.44 55 GLU B O 1
ATOM 1602 N N . ASN B 1 56 ? -14.992 -16.859 -15.836 1 92.38 56 ASN B N 1
ATOM 1603 C CA . ASN B 1 56 ? -15.078 -17.234 -17.25 1 92.38 56 ASN B CA 1
ATOM 1604 C C . ASN B 1 56 ? -13.852 -18.016 -17.703 1 92.38 56 ASN B C 1
ATOM 1606 O O . ASN B 1 56 ? -13.781 -18.469 -18.844 1 92.38 56 ASN B O 1
ATOM 1610 N N . LYS B 1 57 ? -12.906 -18.125 -16.812 1 93.19 57 LYS B N 1
ATOM 1611 C CA . LYS B 1 57 ? -11.68 -18.844 -17.141 1 93.19 57 LYS B CA 1
ATOM 1612 C C . LYS B 1 57 ? -11.57 -20.141 -16.344 1 93.19 57 LYS B C 1
ATOM 1614 O O . LYS B 1 57 ? -11.945 -20.172 -15.172 1 93.19 57 LYS B O 1
ATOM 1619 N N . LYS B 1 58 ? -11.164 -21.203 -17.016 1 91.44 58 LYS B N 1
ATOM 1620 C CA . LYS B 1 58 ? -10.883 -22.438 -16.297 1 91.44 58 LYS B CA 1
ATOM 1621 C C . LYS B 1 58 ? -9.555 -22.359 -15.547 1 91.44 58 LYS B C 1
ATOM 1623 O O . LYS B 1 58 ? -9.422 -22.891 -14.453 1 91.44 58 LYS B O 1
ATOM 1628 N N . GLU B 1 59 ? -8.633 -21.641 -16.172 1 94.31 59 GLU B N 1
ATOM 1629 C CA . GLU B 1 59 ? -7.297 -21.422 -15.625 1 94.31 59 GLU B CA 1
ATOM 1630 C C . GLU B 1 59 ? -6.691 -20.125 -16.172 1 94.31 59 GLU B C 1
ATOM 1632 O O . GLU B 1 59 ? -7.172 -19.578 -17.172 1 94.31 59 GLU B O 1
ATOM 1637 N N . PHE B 1 60 ? -5.758 -19.609 -15.398 1 95 60 PHE B N 1
ATOM 1638 C CA . PHE B 1 60 ? -5.047 -18.453 -15.93 1 95 60 PHE B CA 1
ATOM 1639 C C . PHE B 1 60 ? -3.682 -18.297 -15.258 1 95 60 PHE B C 1
ATOM 1641 O O . PHE B 1 60 ? -3.475 -18.781 -14.148 1 95 60 PHE B O 1
ATOM 1648 N N . HIS B 1 61 ? -2.789 -17.703 -16 1 94.75 61 HIS B N 1
ATOM 1649 C CA . HIS B 1 61 ? -1.478 -17.344 -15.469 1 94.75 61 HIS B CA 1
ATOM 1650 C C . HIS B 1 61 ? -1.479 -15.93 -14.906 1 94.75 61 HIS B C 1
ATOM 1652 O O . HIS B 1 61 ? -2.201 -15.055 -15.398 1 94.75 61 HIS B O 1
ATOM 1658 N N . THR B 1 62 ? -0.711 -15.758 -13.867 1 94.25 62 THR B N 1
ATOM 1659 C CA . THR B 1 62 ? -0.619 -14.438 -13.258 1 94.25 62 THR B CA 1
ATOM 1660 C C . THR B 1 62 ? 0.748 -14.234 -12.609 1 94.25 62 THR B C 1
ATOM 1662 O O . THR B 1 62 ? 1.434 -15.203 -12.281 1 94.25 62 THR B O 1
ATOM 1665 N N . LEU B 1 63 ? 1.101 -12.961 -12.453 1 93 63 LEU B N 1
ATOM 1666 C CA . LEU B 1 63 ? 2.326 -12.633 -11.734 1 93 63 LEU B CA 1
ATOM 1667 C C . LEU B 1 63 ? 2.059 -12.523 -10.234 1 93 63 LEU B C 1
ATOM 1669 O O . LEU B 1 63 ? 1.127 -11.828 -9.812 1 93 63 LEU B O 1
ATOM 1673 N N . VAL B 1 64 ? 2.809 -13.305 -9.531 1 94.81 64 VAL B N 1
ATOM 1674 C CA . VAL B 1 64 ? 2.727 -13.328 -8.07 1 94.81 64 VAL B CA 1
ATOM 1675 C C . VAL B 1 64 ? 3.809 -12.43 -7.48 1 94.81 64 VAL B C 1
ATOM 1677 O O . VAL B 1 64 ? 5 -12.641 -7.723 1 94.81 64 VAL B O 1
ATOM 1680 N N . ASP B 1 65 ? 3.342 -11.484 -6.66 1 94.12 65 ASP B N 1
ATOM 1681 C CA . ASP B 1 65 ? 4.258 -10.523 -6.055 1 94.12 65 ASP B CA 1
ATOM 1682 C C . ASP B 1 65 ? 5.078 -11.164 -4.941 1 94.12 65 ASP B C 1
ATOM 1684 O O . ASP B 1 65 ? 4.516 -11.727 -3.998 1 94.12 65 ASP B O 1
ATOM 1688 N N . VAL B 1 66 ? 6.379 -11.086 -5.102 1 93.56 66 VAL B N 1
ATOM 1689 C CA . VAL B 1 66 ? 7.227 -11.656 -4.066 1 93.56 66 VAL B CA 1
ATOM 1690 C C . VAL B 1 66 ? 7.848 -10.547 -3.229 1 93.56 66 VAL B C 1
ATOM 1692 O O . VAL B 1 66 ? 8.398 -10.797 -2.154 1 93.56 66 VAL B O 1
ATOM 1695 N N . GLY B 1 67 ? 7.691 -9.336 -3.717 1 93.5 67 GLY B N 1
ATOM 1696 C CA . GLY B 1 67 ? 8.172 -8.172 -2.98 1 93.5 67 GLY B CA 1
ATOM 1697 C C . GLY B 1 67 ? 9.117 -7.305 -3.785 1 93.5 67 GLY B C 1
ATOM 1698 O O . GLY B 1 67 ? 9.812 -7.797 -4.676 1 93.5 67 GLY B O 1
ATOM 1699 N N . THR B 1 68 ? 9.055 -5.934 -3.467 1 94.31 68 THR B N 1
ATOM 1700 C CA . THR B 1 68 ? 10 -4.953 -3.996 1 94.31 68 THR B CA 1
ATOM 1701 C C . THR B 1 68 ? 10.078 -5.051 -5.516 1 94.31 68 THR B C 1
ATOM 1703 O O . THR B 1 68 ? 11.172 -5.125 -6.082 1 94.31 68 THR B O 1
ATOM 1706 N N . ASN B 1 69 ? 8.945 -5.258 -6.223 1 93.94 69 ASN B N 1
ATOM 1707 C CA . ASN B 1 69 ? 8.758 -5.211 -7.668 1 93.94 69 ASN B CA 1
ATOM 1708 C C . ASN B 1 69 ? 9.242 -6.492 -8.336 1 93.94 69 ASN B C 1
ATOM 1710 O O . ASN B 1 69 ? 9.414 -6.535 -9.555 1 93.94 69 ASN B O 1
ATOM 1714 N N . PHE B 1 70 ? 9.438 -7.5 -7.531 1 96.38 70 PHE B N 1
ATOM 1715 C CA . PHE B 1 70 ? 9.75 -8.805 -8.102 1 96.38 70 PHE B CA 1
ATOM 1716 C C . PHE B 1 70 ? 8.516 -9.695 -8.125 1 96.38 70 PHE B C 1
ATOM 1718 O O . PHE B 1 70 ? 7.711 -9.672 -7.191 1 96.38 70 PHE B O 1
ATOM 1725 N N . TYR B 1 71 ? 8.469 -10.555 -9.195 1 96.56 71 TYR B N 1
ATOM 1726 C CA . TYR B 1 71 ? 7.312 -11.414 -9.414 1 96.56 71 TYR B CA 1
ATOM 1727 C C . TYR B 1 71 ? 7.742 -12.797 -9.898 1 96.56 71 TYR B C 1
ATOM 1729 O O . TYR B 1 71 ? 8.805 -12.945 -10.508 1 96.56 71 TYR B O 1
ATOM 1737 N N . VAL B 1 72 ? 6.945 -13.797 -9.562 1 96.25 72 VAL B N 1
ATOM 1738 C CA . VAL B 1 72 ? 7.086 -15.117 -10.164 1 96.25 72 VAL B CA 1
ATOM 1739 C C . VAL B 1 72 ? 5.805 -15.484 -10.914 1 96.25 72 VAL B C 1
ATOM 1741 O O . VAL B 1 72 ? 4.746 -14.906 -10.664 1 96.25 72 VAL B O 1
ATOM 1744 N N . GLN B 1 73 ? 5.977 -16.375 -11.805 1 95.38 73 GLN B N 1
ATOM 1745 C CA . GLN B 1 73 ? 4.809 -16.781 -12.57 1 95.38 73 GLN B CA 1
ATOM 1746 C C . GLN B 1 73 ? 3.971 -17.797 -11.797 1 95.38 73 GLN B C 1
ATOM 1748 O O . GLN B 1 73 ? 4.469 -18.859 -11.406 1 95.38 73 GLN B O 1
ATOM 1753 N N . GLY B 1 74 ? 2.76 -17.406 -11.547 1 96.25 74 GLY B N 1
ATOM 1754 C CA . GLY B 1 74 ? 1.805 -18.312 -10.945 1 96.25 74 GLY B CA 1
ATOM 1755 C C . GLY B 1 74 ? 0.776 -18.844 -11.93 1 96.25 74 GLY B C 1
ATOM 1756 O O . GLY B 1 74 ? 0.457 -18.172 -12.914 1 96.25 74 GLY B O 1
ATOM 1757 N N . HIS B 1 75 ? 0.328 -20.078 -11.664 1 96.69 75 HIS B N 1
ATOM 1758 C CA . HIS B 1 75 ? -0.713 -20.734 -12.453 1 96.69 75 HIS B CA 1
ATOM 1759 C C . HIS B 1 75 ? -1.916 -21.078 -11.586 1 96.69 75 HIS B C 1
ATOM 1761 O O . HIS B 1 75 ? -1.787 -21.828 -10.617 1 96.69 75 HIS B O 1
ATOM 1767 N N . VAL B 1 76 ? -3.031 -20.484 -11.945 1 96.88 76 VAL B N 1
ATOM 1768 C CA . VAL B 1 76 ? -4.27 -20.781 -11.242 1 96.88 76 VAL B CA 1
ATOM 1769 C C . VAL B 1 76 ? -5.07 -21.828 -12.023 1 96.88 76 VAL B C 1
ATOM 1771 O O . VAL B 1 76 ? -5.543 -21.547 -13.133 1 96.88 76 VAL B O 1
ATOM 1774 N N . THR B 1 77 ? -5.211 -22.906 -11.359 1 93.62 77 THR B N 1
ATOM 1775 C CA . THR B 1 77 ? -5.82 -24 -12.102 1 93.62 77 THR B CA 1
ATOM 1776 C C . THR B 1 77 ? -7.219 -24.297 -11.562 1 93.62 77 THR B C 1
ATOM 1778 O O . THR B 1 77 ? -7.957 -25.094 -12.156 1 93.62 77 THR B O 1
ATOM 1781 N N . ASP B 1 78 ? -7.609 -23.797 -10.453 1 92.12 78 ASP B N 1
ATOM 1782 C CA . ASP B 1 78 ? -8.953 -23.906 -9.883 1 92.12 78 ASP B CA 1
ATOM 1783 C C . ASP B 1 78 ? -9.594 -22.531 -9.734 1 92.12 78 ASP B C 1
ATOM 1785 O O . ASP B 1 78 ? -9.305 -21.797 -8.781 1 92.12 78 ASP B O 1
ATOM 1789 N N . THR B 1 79 ? -10.461 -22.234 -10.68 1 93.31 79 THR B N 1
ATOM 1790 C CA . THR B 1 79 ? -11.094 -20.922 -10.672 1 93.31 79 THR B CA 1
ATOM 1791 C C . THR B 1 79 ? -12.492 -21 -10.055 1 93.31 79 THR B C 1
ATOM 1793 O O . THR B 1 79 ? -13.281 -20.047 -10.164 1 93.31 79 THR B O 1
ATOM 1796 N N . ARG B 1 80 ? -12.82 -22.078 -9.367 1 92.88 80 ARG B N 1
ATOM 1797 C CA . ARG B 1 80 ? -14.133 -22.25 -8.75 1 92.88 80 ARG B CA 1
ATOM 1798 C C . ARG B 1 80 ? -14.117 -21.781 -7.297 1 92.88 80 ARG B C 1
ATOM 1800 O O . ARG B 1 80 ? -15.164 -21.438 -6.742 1 92.88 80 ARG B O 1
ATOM 1807 N N . THR B 1 81 ? -12.891 -21.812 -6.75 1 95.62 81 THR B N 1
ATOM 1808 C CA . THR B 1 81 ? -12.75 -21.5 -5.328 1 95.62 81 THR B CA 1
ATOM 1809 C C . THR B 1 81 ? -11.93 -20.234 -5.121 1 95.62 81 THR B C 1
ATOM 1811 O O . THR B 1 81 ? -10.914 -20.031 -5.797 1 95.62 81 THR B O 1
ATOM 1814 N N . ILE B 1 82 ? -12.406 -19.406 -4.23 1 97.19 82 ILE B N 1
ATOM 1815 C CA . ILE B 1 82 ? -11.703 -18.188 -3.838 1 97.19 82 ILE B CA 1
ATOM 1816 C C . ILE B 1 82 ? -11.68 -18.078 -2.314 1 97.19 82 ILE B C 1
ATOM 1818 O O . ILE B 1 82 ? -12.539 -18.641 -1.63 1 97.19 82 ILE B O 1
ATOM 1822 N N . TYR B 1 83 ? -10.648 -17.344 -1.805 1 97.25 83 TYR B N 1
ATOM 1823 C CA . TYR B 1 83 ? -10.438 -17.25 -0.365 1 97.25 83 TYR B CA 1
ATOM 1824 C C . TYR B 1 83 ? -10.555 -15.812 0.119 1 97.25 83 TYR B C 1
ATOM 1826 O O . TYR B 1 83 ? -10.031 -14.891 -0.519 1 97.25 83 TYR B O 1
ATOM 1834 N N . LEU B 1 84 ? -11.242 -15.656 1.182 1 97.38 84 LEU B N 1
ATOM 1835 C CA . LEU B 1 84 ? -11.375 -14.359 1.832 1 97.38 84 LEU B CA 1
ATOM 1836 C C . LEU B 1 84 ? -10.555 -14.312 3.117 1 97.38 84 LEU B C 1
ATOM 1838 O O . LEU B 1 84 ? -10.688 -15.18 3.979 1 97.38 84 LEU B O 1
ATOM 1842 N N . ASP B 1 85 ? -9.633 -13.32 3.195 1 97.25 85 ASP B N 1
ATOM 1843 C CA . ASP B 1 85 ? -8.867 -13.109 4.418 1 97.25 85 ASP B CA 1
ATOM 1844 C C . ASP B 1 85 ? -9.727 -12.469 5.504 1 97.25 85 ASP B C 1
ATOM 1846 O O . ASP B 1 85 ? -10.133 -11.312 5.383 1 97.25 85 ASP B O 1
ATOM 1850 N N . VAL B 1 86 ? -9.922 -13.164 6.629 1 94.62 86 VAL B N 1
ATOM 1851 C CA . VAL B 1 86 ? -10.797 -12.648 7.672 1 94.62 86 VAL B CA 1
ATOM 1852 C C . VAL B 1 86 ? -9.961 -12.109 8.828 1 94.62 86 VAL B C 1
ATOM 1854 O O . VAL B 1 86 ? -10.508 -11.617 9.82 1 94.62 86 VAL B O 1
ATOM 1857 N N . GLY B 1 87 ? -8.773 -12.18 8.766 1 90.81 87 GLY B N 1
ATOM 1858 C CA . GLY B 1 87 ? -7.879 -11.664 9.781 1 90.81 87 GLY B CA 1
ATOM 1859 C C . GLY B 1 87 ? -7.266 -12.75 10.641 1 90.81 87 GLY B C 1
ATOM 1860 O O . GLY B 1 87 ? -7.785 -13.867 10.703 1 90.81 87 GLY B O 1
ATOM 1861 N N . LEU B 1 88 ? -6.051 -12.555 11.266 1 90.88 88 LEU B N 1
ATOM 1862 C CA . LEU B 1 88 ? -5.34 -13.406 12.211 1 90.88 88 LEU B CA 1
ATOM 1863 C C . LEU B 1 88 ? -4.82 -14.664 11.516 1 90.88 88 LEU B C 1
ATOM 1865 O O . LEU B 1 88 ? -4.66 -15.711 12.156 1 90.88 88 LEU B O 1
ATOM 1869 N N . GLY B 1 89 ? -4.832 -14.609 10.156 1 88.38 89 GLY B N 1
ATOM 1870 C CA . GLY B 1 89 ? -4.273 -15.703 9.383 1 88.38 89 GLY B CA 1
ATOM 1871 C C . GLY B 1 89 ? -5.312 -16.734 8.977 1 88.38 89 GLY B C 1
ATOM 1872 O O . GLY B 1 89 ? -4.965 -17.828 8.516 1 88.38 89 GLY B O 1
ATOM 1873 N N . PHE B 1 90 ? -6.555 -16.359 9.242 1 93.88 90 PHE B N 1
ATOM 1874 C CA . PHE B 1 90 ? -7.625 -17.266 8.859 1 93.88 90 PHE B CA 1
ATOM 1875 C C . PHE B 1 90 ? -8.25 -16.844 7.535 1 93.88 90 PHE B C 1
ATOM 1877 O O . PHE B 1 90 ? -8.453 -15.641 7.293 1 93.88 90 PHE B O 1
ATOM 1884 N N . PHE B 1 91 ? -8.586 -17.891 6.762 1 95.75 91 PHE B N 1
ATOM 1885 C CA . PHE B 1 91 ? -9.195 -17.672 5.457 1 95.75 91 PHE B CA 1
ATOM 1886 C C . PHE B 1 91 ? -10.5 -18.438 5.324 1 95.75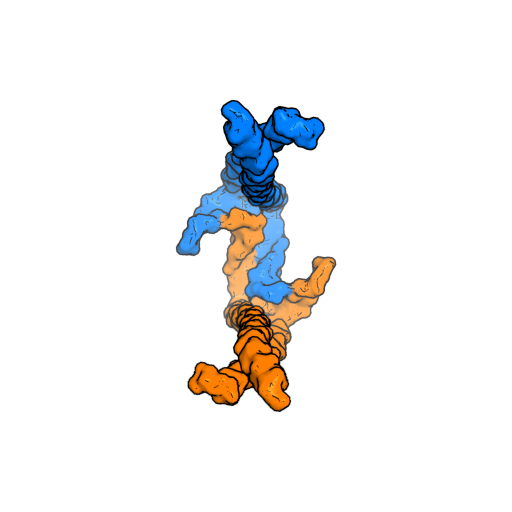 91 PHE B C 1
ATOM 1888 O O . PHE B 1 91 ? -10.578 -19.609 5.73 1 95.75 91 PHE B O 1
ATOM 1895 N N . SER B 1 92 ? -11.477 -17.828 4.801 1 96.69 92 SER B N 1
ATOM 1896 C CA . SER B 1 92 ? -12.742 -18.484 4.465 1 96.69 92 SER B CA 1
ATOM 1897 C C . SER B 1 92 ? -12.82 -18.797 2.975 1 96.69 92 SER B C 1
ATOM 1899 O O . SER B 1 92 ? -12.414 -17.984 2.141 1 96.69 92 SER B O 1
ATOM 1901 N N . GLU B 1 93 ? -13.406 -19.953 2.742 1 96.62 93 GLU B N 1
ATOM 1902 C CA . GLU B 1 93 ? -13.531 -20.391 1.354 1 96.62 93 GLU B CA 1
ATOM 1903 C C . GLU B 1 93 ? -14.906 -20.062 0.791 1 96.62 93 GLU B C 1
ATOM 1905 O O . GLU B 1 93 ? -15.922 -20.25 1.467 1 96.62 93 GLU B O 1
ATOM 1910 N N . PHE B 1 94 ? -14.898 -19.531 -0.401 1 97.0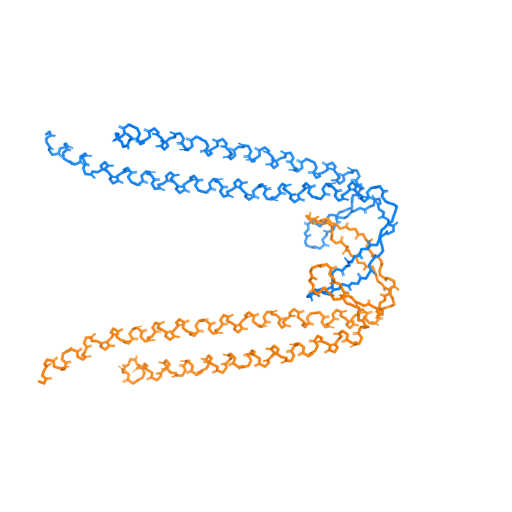6 94 PHE B N 1
ATOM 1911 C CA . PHE B 1 94 ? -16.125 -19.219 -1.138 1 97.06 94 PHE B CA 1
ATOM 1912 C C . PHE B 1 94 ? -16.047 -19.781 -2.551 1 97.06 94 PHE B C 1
ATOM 1914 O O . PHE B 1 94 ? -14.961 -19.953 -3.111 1 97.06 94 PHE B O 1
ATOM 1921 N N . SER B 1 95 ? -17.25 -20.156 -3.104 1 96.44 95 SER B N 1
ATOM 1922 C CA . SER B 1 95 ? -17.344 -20.25 -4.559 1 96.44 95 SER B CA 1
ATOM 1923 C C . SER B 1 95 ? -17.391 -18.875 -5.195 1 96.44 95 SER B C 1
ATOM 1925 O O . SER B 1 95 ? -17.719 -17.891 -4.535 1 96.44 95 SER B O 1
ATOM 1927 N N . ILE B 1 96 ? -17.062 -18.703 -6.445 1 95.81 96 ILE B N 1
ATOM 1928 C CA . ILE B 1 96 ? -17.016 -17.422 -7.145 1 95.81 96 ILE B CA 1
ATOM 1929 C C . ILE B 1 96 ? -18.406 -16.766 -7.129 1 95.81 96 ILE B C 1
ATOM 1931 O O . ILE B 1 96 ? -18.531 -15.594 -6.785 1 95.81 96 ILE B O 1
ATOM 1935 N N . PRO B 1 97 ? -19.484 -17.562 -7.375 1 95.88 97 PRO B N 1
ATOM 1936 C CA . PRO B 1 97 ? -20.812 -16.938 -7.324 1 95.88 97 PRO B CA 1
ATOM 1937 C C . PRO B 1 97 ? -21.156 -16.391 -5.934 1 95.88 97 PRO B C 1
ATOM 1939 O O . PRO B 1 97 ? -21.719 -15.305 -5.812 1 95.88 97 PRO B O 1
ATOM 1942 N N . LYS B 1 98 ? -20.828 -17.094 -4.973 1 97.25 98 LYS B N 1
ATOM 1943 C CA . LYS B 1 98 ? -21.078 -16.641 -3.609 1 97.25 98 LYS B CA 1
ATOM 1944 C C . LYS B 1 98 ? -20.266 -15.391 -3.293 1 97.25 98 LYS B C 1
ATOM 1946 O O . LYS B 1 98 ? -20.766 -14.461 -2.65 1 97.25 98 LYS B O 1
ATOM 1951 N N . ALA B 1 99 ? -18.969 -15.422 -3.703 1 97.44 99 ALA B N 1
ATOM 1952 C CA . ALA B 1 99 ? -18.109 -14.266 -3.508 1 97.44 99 ALA B CA 1
ATOM 1953 C C . ALA B 1 99 ? -18.672 -13.031 -4.219 1 97.44 99 ALA B C 1
ATOM 1955 O O . ALA B 1 99 ? -18.688 -11.938 -3.658 1 97.44 99 ALA B O 1
ATOM 1956 N N . MET B 1 100 ? -19.172 -13.219 -5.398 1 96.75 100 MET B N 1
ATOM 1957 C CA . MET B 1 100 ? -19.734 -12.117 -6.176 1 96.75 100 MET B CA 1
ATOM 1958 C C . MET B 1 100 ? -20.953 -11.523 -5.477 1 96.75 100 MET B C 1
ATOM 1960 O O . MET B 1 100 ? -21.109 -10.305 -5.438 1 96.75 100 MET B O 1
ATOM 1964 N N . LYS B 1 101 ? -21.75 -12.383 -4.961 1 97.75 101 LYS B N 1
ATOM 1965 C CA . LYS B 1 101 ? -22.922 -11.922 -4.211 1 97.75 101 LYS B CA 1
ATOM 1966 C C . LYS B 1 101 ? -22.5 -11.125 -2.98 1 97.75 101 LYS B C 1
ATOM 1968 O O . LYS B 1 101 ? -23.078 -10.07 -2.691 1 97.75 101 LYS B O 1
ATOM 1973 N N . PHE B 1 102 ? -21.516 -11.656 -2.295 1 97.5 102 PHE B N 1
ATOM 1974 C CA . PHE B 1 102 ? -20.984 -10.992 -1.112 1 97.5 102 PHE B CA 1
ATOM 1975 C C . PHE B 1 102 ? -20.484 -9.594 -1.454 1 97.5 102 PHE B C 1
ATOM 1977 O O . PHE B 1 102 ? -20.812 -8.625 -0.771 1 97.5 102 PHE B O 1
ATOM 1984 N N . VAL B 1 103 ? -19.672 -9.438 -2.496 1 98 103 VAL B N 1
ATOM 1985 C CA . VAL B 1 103 ? -19.094 -8.172 -2.939 1 98 103 VAL B CA 1
ATOM 1986 C C . VAL B 1 103 ? -20.203 -7.207 -3.344 1 98 103 VAL B C 1
ATOM 1988 O O . VAL B 1 103 ? -20.156 -6.02 -3.006 1 98 103 VAL B O 1
ATOM 1991 N N . THR B 1 104 ? -21.25 -7.699 -4.047 1 98 104 THR B N 1
ATOM 1992 C CA . THR B 1 104 ? -22.391 -6.879 -4.469 1 98 104 THR B CA 1
ATOM 1993 C C . THR B 1 104 ? -23.109 -6.301 -3.26 1 98 104 THR B C 1
ATOM 1995 O O . THR B 1 104 ? -23.453 -5.117 -3.244 1 98 104 THR B O 1
ATOM 1998 N N . GLN B 1 105 ? -23.281 -7.07 -2.293 1 98.19 105 GLN B N 1
ATOM 1999 C CA . GLN B 1 105 ? -23.953 -6.621 -1.08 1 98.19 105 GLN B CA 1
ATOM 2000 C C . GLN B 1 105 ? -23.141 -5.539 -0.371 1 98.19 105 GLN B C 1
ATOM 2002 O O . GLN B 1 105 ? -23.703 -4.551 0.103 1 98.19 105 GLN B O 1
ATOM 2007 N N . GLN B 1 106 ? -21.859 -5.766 -0.337 1 97.44 106 GLN B N 1
ATOM 2008 C CA . GLN B 1 106 ? -20.984 -4.758 0.262 1 97.44 106 GLN B CA 1
ATOM 2009 C C . GLN B 1 106 ? -21.062 -3.443 -0.509 1 97.44 106 GLN B C 1
ATOM 2011 O O . GLN B 1 106 ? -21.109 -2.367 0.092 1 97.44 106 GLN B O 1
ATOM 2016 N N . MET B 1 107 ? -21.062 -3.58 -1.771 1 98.5 107 MET B N 1
ATOM 2017 C CA . MET B 1 107 ? -21.141 -2.389 -2.613 1 98.5 107 MET B CA 1
ATOM 2018 C C . MET B 1 107 ? -22.453 -1.641 -2.375 1 98.5 107 MET B C 1
ATOM 2020 O O . MET B 1 107 ? -22.469 -0.409 -2.326 1 98.5 107 MET B O 1
ATOM 2024 N N . GLU B 1 108 ? -23.5 -2.383 -2.26 1 98.56 108 GLU B N 1
ATOM 2025 C CA . GLU B 1 108 ? -24.797 -1.77 -2.008 1 98.56 108 GLU B CA 1
ATOM 2026 C C . GLU B 1 108 ? -24.812 -1.018 -0.68 1 98.56 108 GLU B C 1
ATOM 2028 O O . GLU B 1 108 ? -25.328 0.1 -0.596 1 98.56 108 GLU B O 1
ATOM 2033 N N . GLN B 1 109 ? -24.25 -1.577 0.321 1 98.44 109 GLN B N 1
ATOM 2034 C CA . GLN B 1 109 ? -24.156 -0.936 1.628 1 98.44 109 GLN B CA 1
ATOM 2035 C C . GLN B 1 109 ? -23.312 0.337 1.559 1 98.44 109 GLN B C 1
ATOM 2037 O O . GLN B 1 109 ? -23.703 1.373 2.104 1 98.44 109 GLN B O 1
ATOM 2042 N N . LEU B 1 110 ? -22.203 0.226 0.888 1 98.31 110 LEU B N 1
ATOM 2043 C CA . LEU B 1 110 ? -21.328 1.377 0.739 1 98.31 110 LEU B CA 1
ATOM 2044 C C . LEU B 1 110 ? -22.016 2.498 -0.027 1 98.31 110 LEU B C 1
ATOM 2046 O O . LEU B 1 110 ? -21.891 3.672 0.334 1 98.31 110 LEU B O 1
ATOM 2050 N N . ASN B 1 111 ? -22.734 2.088 -1.026 1 98.38 111 ASN B N 1
ATOM 2051 C CA . ASN B 1 111 ? -23.453 3.08 -1.817 1 98.38 111 ASN B CA 1
ATOM 2052 C C . ASN B 1 111 ? -24.5 3.814 -0.982 1 98.38 111 ASN B C 1
ATOM 2054 O O . ASN B 1 111 ? -24.656 5.027 -1.116 1 98.38 111 ASN B O 1
ATOM 2058 N N . ALA B 1 112 ? -25.172 3.139 -0.149 1 98.56 112 ALA B N 1
ATOM 2059 C CA . ALA B 1 112 ? -26.156 3.754 0.745 1 98.56 112 ALA B CA 1
ATOM 2060 C C . ALA B 1 112 ? -25.484 4.773 1.664 1 98.56 112 ALA B C 1
ATOM 2062 O O . ALA B 1 112 ? -26.016 5.867 1.877 1 98.56 112 ALA B O 1
ATOM 2063 N N . MET B 1 113 ? -24.344 4.449 2.152 1 98.62 113 MET B N 1
ATOM 2064 C CA . MET B 1 113 ? -23.609 5.352 3.033 1 98.62 113 MET B CA 1
ATOM 2065 C C . MET B 1 113 ? -23.125 6.578 2.268 1 98.62 113 MET B C 1
ATOM 2067 O O . MET B 1 113 ? -23.141 7.691 2.797 1 98.62 113 MET B O 1
ATOM 2071 N N . ILE B 1 114 ? -22.656 6.328 1.072 1 98.69 114 ILE B N 1
ATOM 2072 C CA . ILE B 1 114 ? -22.203 7.414 0.214 1 98.69 114 ILE B CA 1
ATOM 2073 C C . ILE B 1 114 ? -23.328 8.406 -0.019 1 98.69 114 ILE B C 1
ATOM 2075 O O . ILE B 1 114 ? -23.141 9.617 0.099 1 98.69 114 ILE B O 1
ATOM 2079 N N . GLU B 1 115 ? -24.516 7.887 -0.282 1 98.44 115 GLU B N 1
ATOM 2080 C CA . GLU B 1 115 ? -25.688 8.727 -0.517 1 98.44 115 GLU B CA 1
ATOM 2081 C C . GLU B 1 115 ? -26.062 9.516 0.737 1 98.44 115 GLU B C 1
ATOM 2083 O O . GLU B 1 115 ? -26.422 10.688 0.655 1 98.44 115 GLU B O 1
ATOM 2088 N N . GLU B 1 116 ? -25.953 8.906 1.824 1 98.44 116 GLU B N 1
ATOM 2089 C CA . GLU B 1 116 ? -26.219 9.586 3.09 1 98.44 116 GLU B CA 1
ATOM 2090 C C . GLU B 1 116 ? -25.281 10.766 3.293 1 98.44 116 GLU B C 1
ATOM 2092 O O . GLU B 1 116 ? -25.703 11.852 3.686 1 98.44 116 GLU B O 1
ATOM 2097 N N . LYS B 1 117 ? -24.031 10.5 3.029 1 98.44 117 LYS B N 1
ATOM 2098 C CA . LYS B 1 117 ? -23.031 11.555 3.178 1 98.44 117 LYS B CA 1
ATOM 2099 C C . LYS B 1 117 ? -23.281 12.688 2.186 1 98.44 117 LYS B C 1
ATOM 2101 O O . LYS B 1 117 ? -23.078 13.859 2.506 1 98.44 117 LYS B O 1
ATOM 2106 N N . LYS B 1 118 ? -23.672 12.344 0.997 1 98.06 118 LYS B N 1
ATOM 2107 C CA . LYS B 1 118 ? -24.031 13.344 -0.004 1 98.06 118 LYS B CA 1
ATOM 2108 C C . LYS B 1 118 ? -25.156 14.234 0.493 1 98.06 118 LYS B C 1
ATOM 2110 O O . LYS B 1 118 ? -25.109 15.461 0.348 1 98.06 118 LYS B O 1
ATOM 2115 N N . GLN B 1 119 ? -26.125 13.703 1.106 1 98.12 119 GLN B N 1
ATOM 2116 C CA . GLN B 1 119 ? -27.266 14.445 1.644 1 98.12 119 GLN B CA 1
ATOM 2117 C C . GLN B 1 119 ? -26.828 15.352 2.797 1 98.12 119 GLN B C 1
ATOM 2119 O O . GLN B 1 119 ? -27.266 16.5 2.883 1 98.12 119 GLN B O 1
ATOM 2124 N N . GLN B 1 120 ? -26.016 14.812 3.617 1 97.62 120 GLN B N 1
ATOM 2125 C CA . GLN B 1 120 ? -25.484 15.617 4.711 1 97.62 120 GLN B CA 1
ATOM 2126 C C . GLN B 1 120 ? -24.75 16.844 4.184 1 97.62 120 GLN B C 1
ATOM 2128 O O . GLN B 1 120 ? -24.922 17.953 4.688 1 97.62 120 GLN B O 1
ATOM 2133 N N . ALA B 1 121 ? -23.906 16.594 3.186 1 97.38 121 ALA B N 1
ATOM 2134 C CA . ALA B 1 121 ? -23.141 17.688 2.594 1 97.38 121 ALA B CA 1
ATOM 2135 C C . ALA B 1 121 ? -24.062 18.75 1.997 1 97.38 121 ALA B C 1
ATOM 2137 O O . ALA B 1 121 ? -23.828 19.953 2.182 1 97.38 121 ALA B O 1
ATOM 2138 N N . LEU B 1 122 ? -25.062 18.328 1.347 1 96.38 122 LEU B N 1
ATOM 2139 C CA . LEU B 1 122 ? -26.031 19.25 0.734 1 96.38 122 LEU B CA 1
ATOM 2140 C C . LEU B 1 122 ? -26.719 20.094 1.794 1 96.38 122 LEU B C 1
ATOM 2142 O O . LEU B 1 122 ? -26.906 21.297 1.609 1 96.38 122 LEU B O 1
ATOM 2146 N N . ILE B 1 123 ? -27.109 19.531 2.881 1 95.5 123 ILE B N 1
ATOM 2147 C CA . ILE B 1 123 ? -27.781 20.219 3.973 1 95.5 123 ILE B CA 1
ATOM 2148 C C . ILE B 1 123 ? -26.859 21.266 4.574 1 95.5 123 ILE B C 1
ATOM 2150 O O . ILE B 1 123 ? -27.281 22.406 4.832 1 95.5 123 ILE B O 1
ATOM 2154 N N . ILE B 1 124 ? -25.625 20.891 4.742 1 95.38 124 ILE B N 1
ATOM 2155 C CA . ILE B 1 124 ? -24.672 21.828 5.309 1 95.38 124 ILE B CA 1
ATOM 2156 C C . ILE B 1 124 ? -24.453 23 4.355 1 95.38 124 ILE B C 1
ATOM 2158 O O . ILE B 1 124 ? -24.406 24.156 4.781 1 95.38 124 ILE B O 1
ATOM 2162 N N . GLU B 1 125 ? -24.312 22.719 3.104 1 93.25 125 GLU B N 1
ATOM 2163 C CA . GLU B 1 125 ? -24.156 23.75 2.088 1 93.25 125 GLU B CA 1
ATOM 2164 C C . GLU B 1 125 ? -25.344 24.719 2.111 1 93.25 125 GLU B C 1
ATOM 2166 O O . GLU B 1 125 ? -25.156 25.938 2.023 1 93.25 125 GLU B O 1
ATOM 2171 N N . GLN B 1 126 ? -26.5 24.203 2.223 1 92.12 126 GLN B N 1
ATOM 2172 C CA . GLN B 1 126 ? -27.703 25.031 2.297 1 92.12 126 GLN B CA 1
ATOM 2173 C C . GLN B 1 126 ? -27.688 25.922 3.535 1 92.12 126 GLN B C 1
ATOM 2175 O O . GLN B 1 126 ? -28.047 27.094 3.467 1 92.12 126 GLN B O 1
ATOM 2180 N N . ASN B 1 127 ? -27.266 25.422 4.641 1 89.19 127 ASN B N 1
ATOM 2181 C CA . ASN B 1 127 ? -27.188 26.172 5.883 1 89.19 127 ASN B CA 1
ATOM 2182 C C . ASN B 1 127 ? -26.172 27.297 5.785 1 89.19 127 ASN B C 1
ATOM 2184 O O . ASN B 1 127 ? -26.391 28.391 6.328 1 89.19 127 ASN B O 1
ATOM 2188 N N . ILE B 1 128 ? -25.109 26.953 5.152 1 87.81 128 ILE B N 1
ATOM 2189 C CA . ILE B 1 128 ? -24.094 27.969 4.934 1 87.81 128 ILE B CA 1
ATOM 2190 C C . ILE B 1 128 ? -24.656 29.094 4.078 1 87.81 128 ILE B C 1
ATOM 2192 O O . ILE B 1 128 ? -24.484 30.281 4.398 1 87.81 128 ILE B O 1
ATOM 2196 N N . HIS B 1 129 ? -25.344 28.781 3.061 1 87.06 129 HIS B N 1
ATOM 2197 C CA . HIS B 1 129 ? -25.969 29.766 2.174 1 87.06 129 HIS B CA 1
ATOM 2198 C C . HIS B 1 129 ? -26.984 30.609 2.928 1 87.06 129 HIS B C 1
ATOM 2200 O O . HIS B 1 129 ? -27 31.844 2.781 1 87.06 129 HIS B O 1
ATOM 2206 N N . LEU B 1 130 ? -27.734 30 3.738 1 84.75 130 LEU B N 1
ATOM 2207 C CA . LEU B 1 130 ? -28.766 30.703 4.504 1 84.75 130 LEU B CA 1
ATOM 2208 C C . LEU B 1 130 ? -28.125 31.656 5.523 1 84.75 130 LEU B C 1
ATOM 2210 O O . LEU B 1 130 ? -28.609 32.781 5.727 1 84.75 130 LEU B O 1
ATOM 2214 N N . ALA B 1 131 ? -27.078 31.156 6.082 1 80.69 131 ALA B N 1
ATOM 2215 C CA . ALA B 1 131 ? -26.375 32 7.066 1 80.69 131 ALA B CA 1
ATOM 2216 C C . ALA B 1 131 ? -25.766 33.219 6.406 1 80.69 131 ALA B C 1
ATOM 2218 O O . ALA B 1 131 ? -25.781 34.312 6.973 1 80.69 131 ALA B O 1
ATOM 2219 N N . LEU B 1 132 ? -25.297 33.031 5.258 1 79.25 132 LEU B N 1
ATOM 2220 C CA . LEU B 1 132 ? -24.672 34.125 4.535 1 79.25 132 LEU B CA 1
ATOM 2221 C C . LEU B 1 132 ? -25.719 35.125 4.027 1 79.25 132 LEU B C 1
ATOM 2223 O O . LEU B 1 132 ? -25.531 36.344 4.094 1 79.25 132 LEU B O 1
ATOM 2227 N N . THR B 1 133 ? -26.812 34.75 3.518 1 80.88 133 THR B N 1
ATOM 2228 C CA . THR B 1 133 ? -27.875 35.562 2.971 1 80.88 133 THR B CA 1
ATOM 2229 C C . THR B 1 133 ? -28.594 36.344 4.082 1 80.88 133 THR B C 1
ATOM 2231 O O . THR B 1 133 ? -28.922 37.5 3.922 1 80.88 133 THR B O 1
ATOM 2234 N N . ASN B 1 134 ? -28.797 35.719 5.141 1 76.56 134 ASN B N 1
ATOM 2235 C CA . ASN B 1 134 ? -29.484 36.344 6.254 1 76.56 134 ASN B CA 1
ATOM 2236 C C . ASN B 1 134 ? -28.609 37.406 6.906 1 76.56 134 ASN B C 1
ATOM 2238 O O . ASN B 1 134 ? -29.125 38.375 7.492 1 76.56 134 ASN B O 1
ATOM 2242 N N . ASN B 1 135 ? -27.344 37.188 6.797 1 66.69 135 ASN B N 1
ATOM 2243 C CA . ASN B 1 135 ? -26.438 38.156 7.402 1 66.69 135 ASN B CA 1
ATOM 2244 C C . ASN B 1 135 ? -26.016 39.25 6.402 1 66.69 135 ASN B C 1
ATOM 2246 O O . ASN B 1 135 ? -25.219 40.125 6.73 1 66.69 135 ASN B O 1
ATOM 2250 N N . GLY B 1 136 ? -26.734 39.344 5.34 1 64.06 136 GLY B N 1
ATOM 2251 C CA . GLY B 1 136 ? -26.484 40.375 4.332 1 64.06 136 GLY B CA 1
ATOM 2252 C C . GLY B 1 136 ? -25.156 40.188 3.623 1 64.06 136 GLY B C 1
ATOM 2253 O O . GLY B 1 136 ? -24.578 41.125 3.1 1 64.06 136 GLY B O 1
ATOM 2254 N N . LEU B 1 137 ? -24.625 39.031 3.953 1 57.25 137 LEU B N 1
ATOM 2255 C CA . LEU B 1 137 ? -23.297 38.812 3.371 1 57.25 137 LEU B CA 1
ATOM 2256 C C . LEU B 1 137 ? -23.406 38.312 1.935 1 57.25 137 LEU B C 1
ATOM 2258 O O . LEU B 1 137 ? -22.406 38.25 1.221 1 57.25 137 LEU B O 1
ATOM 2262 N N . GLU B 1 138 ? -24.516 37.969 1.572 1 51.91 138 GLU B N 1
ATOM 2263 C CA . GLU B 1 138 ? -24.703 37.938 0.125 1 51.91 138 GLU B CA 1
ATOM 2264 C C . GLU B 1 138 ? -25.344 39.219 -0.387 1 51.91 138 GLU B C 1
ATOM 2266 O O . GLU B 1 138 ? -26.109 39.875 0.326 1 51.91 138 GLU B O 1
#

Organism: Naegleria fowleri (NCBI:txid5763)

Foldseek 3Di:
DVVVVVVCVVVLVVVLVVLLVVLVVVLVVLVVVLVVLVVVLVVLVVVLVVLVVLVVDQKDWDWDDPDPPDTDIDIDRHSQWDWDDPDPPDIDIDGSVVVSVVSVVVSVVSVVVSVVSVVVSVVSVVVNVVSCVVVVVD/DVVVVVVCVVVLVVVLVVLLVVLVVVLVVLVVVLVVLVVVLVVLVVVLVVLVVLVVDQKDWDWDDPDPPDTDIDIGRHSQWDWDDPDPPDIDIDGSVVVSVVSVVVSVVSVVVSVVSVVVSVVSVVVNVVSCVVSVVD

Sequence (276 aa):
MLQQQQSQLQTKPFYHQLISDTFEKRLKQVIEDRDALSEKYIKLQELSLQLKSIENKKEFHTLVDVGTNFYVQGHVTDTRTIYLDVGLGFFSEFSIPKAMKFVTQQMEQLNAMIEEKKQQALIIEQNIHLALTNNGLEMLQQQQSQLQTKPFYHQLISDTFEKRLKQVIEDRDALSEKYIKLQELSLQLKSIENKKEFHTLVDVGTNFYVQGHVTDTRTIYLDVGLGFFSEFSIPKAMKFVTQQMEQLNAMIEEKKQQALIIEQNIHLALTNNGLE

InterPro domains:
  IPR004127 Prefoldin alpha-like [PF02996] (30-126)
  IPR009053 Prefoldin [G3DSA:1.10.287.370] (16-1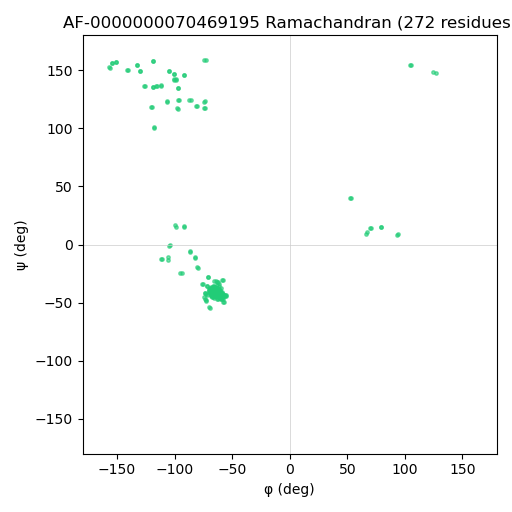34)